Protein AF-A0A0X1KU89-F1 (afdb_monomer_lite)

Radius of gyration: 21.86 Å; chains: 1; bounding box: 54×56×67 Å

pLDDT: mean 90.84, std 10.49, range [37.06, 98.62]

Structure (mmCIF, N/CA/C/O backbone):
data_AF-A0A0X1KU89-F1
#
_entry.id   AF-A0A0X1KU89-F1
#
loop_
_atom_site.group_PDB
_atom_site.id
_atom_site.type_symbol
_atom_site.label_atom_id
_atom_site.label_alt_id
_atom_site.label_comp_id
_atom_site.label_asym_id
_atom_site.label_entity_id
_atom_site.label_seq_id
_atom_site.pdbx_PDB_ins_code
_atom_site.Cartn_x
_atom_site.Cartn_y
_atom_site.Cartn_z
_atom_site.occupancy
_atom_site.B_iso_or_equiv
_atom_site.auth_seq_id
_atom_site.auth_comp_id
_atom_site.auth_asym_id
_atom_site.auth_atom_id
_atom_site.pdbx_PDB_model_num
ATOM 1 N N . MET A 1 1 ? 10.104 -34.668 -31.788 1.00 37.06 1 MET A N 1
ATOM 2 C CA . MET A 1 1 ? 11.436 -34.093 -31.498 1.00 37.06 1 MET A CA 1
ATOM 3 C C . MET A 1 1 ? 11.513 -32.731 -32.164 1.00 37.06 1 MET A C 1
ATOM 5 O O . MET A 1 1 ? 11.535 -32.683 -33.384 1.00 37.06 1 MET A O 1
ATOM 9 N N . LYS A 1 2 ? 11.460 -31.633 -31.401 1.00 38.28 2 LYS A N 1
ATOM 10 C CA . LYS A 1 2 ? 11.751 -30.301 -31.948 1.00 38.28 2 LYS A CA 1
ATOM 11 C C . LYS A 1 2 ? 13.270 -30.139 -31.947 1.00 38.28 2 LYS A C 1
ATOM 13 O O . LYS A 1 2 ? 13.877 -30.073 -30.885 1.00 38.28 2 LYS A O 1
ATOM 18 N N . THR A 1 3 ? 13.873 -30.167 -33.127 1.00 38.41 3 THR A N 1
ATOM 19 C CA . THR A 1 3 ? 15.279 -29.821 -33.345 1.00 38.41 3 THR A CA 1
ATOM 20 C C . THR A 1 3 ? 15.450 -28.327 -33.099 1.00 38.41 3 THR A C 1
ATOM 22 O O . THR A 1 3 ? 14.973 -27.514 -33.887 1.00 38.41 3 THR A O 1
ATOM 25 N N . TYR A 1 4 ? 16.094 -27.966 -31.991 1.00 42.69 4 TYR A N 1
ATOM 26 C CA . TYR A 1 4 ? 16.618 -26.617 -31.807 1.00 42.69 4 TYR A CA 1
ATOM 27 C C . TYR A 1 4 ? 17.830 -26.450 -32.736 1.00 42.69 4 TYR A C 1
ATOM 29 O O . TYR A 1 4 ? 18.669 -27.356 -32.772 1.00 42.69 4 TYR A O 1
ATOM 37 N N . PRO A 1 5 ? 17.933 -25.356 -33.510 1.00 51.28 5 PRO A N 1
ATOM 38 C CA . PRO A 1 5 ? 19.127 -25.098 -34.304 1.00 51.28 5 PRO A CA 1
ATOM 39 C C . PRO A 1 5 ? 20.338 -25.000 -33.368 1.00 51.28 5 PRO A C 1
ATOM 41 O O . PRO A 1 5 ? 20.303 -24.281 -32.371 1.00 51.28 5 PRO A O 1
ATOM 44 N N . GLN A 1 6 ? 21.395 -25.758 -33.669 1.00 50.53 6 GLN A N 1
ATOM 45 C CA . GLN A 1 6 ? 22.677 -25.621 -32.985 1.00 50.53 6 GLN A CA 1
ATOM 46 C C . GLN A 1 6 ? 23.257 -24.251 -33.342 1.00 50.53 6 GLN A C 1
ATOM 48 O O . GLN A 1 6 ? 23.717 -24.040 -34.462 1.00 50.53 6 GLN A O 1
ATOM 53 N N . THR A 1 7 ? 23.207 -23.306 -32.409 1.00 55.22 7 THR A N 1
ATOM 54 C CA . THR A 1 7 ? 23.864 -22.010 -32.565 1.00 55.22 7 THR A CA 1
ATOM 55 C C . THR A 1 7 ? 25.372 -22.228 -32.514 1.00 55.22 7 THR A C 1
ATOM 57 O O . THR A 1 7 ? 25.923 -22.643 -31.494 1.00 55.22 7 THR A O 1
ATOM 60 N N . VAL A 1 8 ? 26.053 -21.985 -33.633 1.00 61.47 8 VAL A N 1
ATOM 61 C CA . VAL A 1 8 ? 27.515 -21.935 -33.671 1.00 61.47 8 VAL A CA 1
ATOM 62 C C . VAL A 1 8 ? 27.930 -20.656 -32.949 1.00 61.47 8 VAL A C 1
ATOM 64 O O . VAL A 1 8 ? 27.744 -19.561 -33.472 1.00 61.47 8 VAL A O 1
ATOM 67 N N . ASN A 1 9 ? 28.464 -20.779 -31.734 1.00 63.31 9 ASN A N 1
ATOM 68 C CA . ASN A 1 9 ? 29.052 -19.643 -31.028 1.00 63.31 9 ASN A CA 1
ATOM 69 C C . ASN A 1 9 ? 30.363 -19.258 -31.733 1.00 63.31 9 ASN A C 1
ATOM 71 O O . ASN A 1 9 ? 31.402 -19.878 -31.508 1.00 63.31 9 ASN A O 1
ATOM 75 N N . LEU A 1 10 ? 30.299 -18.264 -32.621 1.00 75.38 10 LEU A N 1
ATOM 76 C CA . LEU A 1 10 ? 31.450 -17.719 -33.335 1.00 75.38 10 LEU A CA 1
ATOM 77 C C . LEU A 1 10 ? 32.080 -16.590 -32.507 1.00 75.38 10 LEU A C 1
ATOM 79 O O . LEU A 1 10 ? 31.504 -15.513 -32.381 1.00 75.38 10 LEU A O 1
ATOM 83 N N . LEU A 1 11 ? 33.276 -16.820 -31.962 1.00 83.69 11 LEU A N 1
ATOM 84 C CA . LEU A 1 11 ? 34.091 -15.747 -31.392 1.00 83.69 11 LEU A CA 1
ATOM 85 C C . LEU A 1 11 ? 34.807 -15.014 -32.534 1.00 83.69 11 LEU A C 1
ATOM 87 O O . LEU A 1 11 ? 35.579 -15.626 -33.268 1.00 83.69 11 LEU A O 1
ATOM 91 N N . THR A 1 12 ? 34.557 -13.715 -32.687 1.00 84.81 12 THR A N 1
ATOM 92 C CA . THR A 1 12 ? 35.170 -12.882 -33.730 1.00 84.81 12 THR A CA 1
ATOM 93 C C . THR A 1 12 ? 35.436 -11.470 -33.219 1.00 84.81 12 THR A C 1
ATOM 95 O O . THR A 1 12 ? 34.727 -10.974 -32.345 1.00 84.81 12 THR A O 1
ATOM 98 N N . THR A 1 13 ? 36.458 -10.822 -33.772 1.00 89.50 13 THR A N 1
ATOM 99 C CA . THR A 1 13 ? 36.782 -9.404 -33.546 1.00 89.50 13 THR A CA 1
ATOM 100 C C . THR A 1 13 ? 36.669 -8.576 -34.828 1.00 89.50 13 THR A C 1
ATOM 102 O O . THR A 1 13 ? 37.027 -7.401 -34.824 1.00 89.50 13 THR A O 1
ATOM 105 N N . GLU A 1 14 ? 36.195 -9.175 -35.928 1.00 94.62 14 GLU A N 1
ATOM 106 C CA . GLU A 1 14 ? 36.012 -8.492 -37.213 1.00 94.62 14 GLU A CA 1
ATOM 107 C C . GLU A 1 14 ? 34.915 -7.418 -37.103 1.00 94.62 14 GLU A C 1
ATOM 109 O O . GLU A 1 14 ? 33.757 -7.772 -36.849 1.00 94.62 14 GLU A O 1
ATOM 114 N N . PRO A 1 15 ? 35.223 -6.120 -37.315 1.00 94.12 15 PRO A N 1
ATOM 115 C CA . PRO A 1 15 ? 34.293 -5.025 -37.026 1.00 94.12 15 PRO A CA 1
ATOM 116 C C . PRO A 1 15 ? 32.938 -5.149 -37.728 1.00 94.12 15 PRO A C 1
ATOM 118 O O . PRO A 1 15 ? 31.901 -4.933 -37.108 1.00 94.12 15 PRO A O 1
ATOM 121 N N . HIS A 1 16 ? 32.936 -5.562 -38.999 1.00 93.06 16 HIS A N 1
ATOM 122 C CA . HIS A 1 16 ? 31.708 -5.719 -39.780 1.00 93.06 16 HIS A CA 1
ATOM 123 C C . HIS A 1 16 ? 30.798 -6.832 -39.235 1.00 93.06 16 HIS A C 1
ATOM 125 O O . HIS A 1 16 ? 29.578 -6.694 -39.218 1.00 93.06 16 HIS A O 1
ATOM 131 N N . VAL A 1 17 ? 31.387 -7.929 -38.749 1.00 91.38 17 VAL A N 1
ATOM 132 C CA . VAL A 1 17 ? 30.624 -9.052 -38.185 1.00 91.38 17 VAL A CA 1
ATOM 133 C C . VAL A 1 17 ? 30.065 -8.682 -36.809 1.00 91.38 17 VAL A C 1
ATOM 135 O O . VAL A 1 17 ? 28.924 -9.017 -36.499 1.00 91.38 17 VAL A O 1
ATOM 138 N N . VAL A 1 18 ? 30.833 -7.943 -36.001 1.00 91.94 18 VAL A N 1
ATOM 139 C CA . VAL A 1 18 ? 30.353 -7.395 -34.721 1.00 91.94 18 VAL A CA 1
ATOM 140 C C . VAL A 1 18 ? 29.186 -6.431 -34.943 1.00 91.94 18 VAL A C 1
ATOM 142 O O . VAL A 1 18 ? 28.195 -6.497 -34.218 1.00 91.94 18 VAL A O 1
ATOM 145 N N . GLU A 1 19 ? 29.269 -5.568 -35.957 1.00 94.88 19 GLU A N 1
ATOM 146 C CA . GLU A 1 19 ? 28.184 -4.653 -36.318 1.00 94.88 19 GLU A CA 1
ATOM 147 C C . GLU A 1 19 ? 26.917 -5.407 -36.744 1.00 94.88 19 GLU A C 1
ATOM 149 O O . GLU A 1 19 ? 25.834 -5.093 -36.248 1.00 94.88 19 GLU A O 1
ATOM 154 N N . LEU A 1 20 ? 27.049 -6.437 -37.589 1.00 93.50 20 LEU A N 1
ATOM 155 C CA . LEU A 1 20 ? 25.928 -7.278 -38.017 1.00 93.50 20 LEU A CA 1
ATOM 156 C C . LEU A 1 20 ? 25.223 -7.934 -36.819 1.00 93.50 20 LEU A C 1
ATOM 158 O O . LEU A 1 20 ? 24.007 -7.812 -36.682 1.00 93.50 20 LEU A O 1
ATOM 162 N N . PHE A 1 21 ? 25.975 -8.560 -35.906 1.00 91.56 21 PHE A N 1
ATOM 163 C CA . PHE A 1 21 ? 25.392 -9.133 -34.688 1.00 91.56 21 PHE A CA 1
ATOM 164 C C . PHE A 1 21 ? 24.762 -8.070 -33.783 1.00 91.56 21 PHE A C 1
ATOM 166 O O . PHE A 1 21 ? 23.740 -8.327 -33.146 1.00 91.56 21 PHE A O 1
ATOM 173 N N . GLY A 1 22 ? 25.331 -6.862 -33.741 1.00 91.94 22 GLY A N 1
ATOM 174 C CA . GLY A 1 22 ? 24.731 -5.721 -33.057 1.00 91.94 22 GLY A CA 1
ATOM 175 C C . GLY A 1 22 ? 23.364 -5.349 -33.639 1.00 91.94 22 GLY A C 1
ATOM 176 O O . GLY A 1 22 ? 22.418 -5.130 -32.883 1.00 91.94 22 GLY A O 1
ATOM 177 N N . GLN A 1 23 ? 23.235 -5.326 -34.968 1.00 94.25 23 GLN A N 1
ATOM 178 C CA . GLN A 1 23 ? 21.970 -5.054 -35.657 1.00 94.25 23 GLN A CA 1
ATOM 179 C C . GLN A 1 23 ? 20.936 -6.160 -35.406 1.00 94.25 23 GLN A C 1
ATOM 181 O O . GLN A 1 23 ? 19.796 -5.851 -35.056 1.00 94.25 23 GLN A O 1
ATOM 186 N N . GLU A 1 24 ? 21.332 -7.434 -35.503 1.00 93.19 24 GLU A N 1
ATOM 187 C CA . GLU A 1 24 ? 20.459 -8.574 -35.189 1.00 93.19 24 GLU A CA 1
ATOM 188 C C . GLU A 1 24 ? 19.974 -8.528 -33.735 1.00 93.19 24 GLU A C 1
ATOM 190 O O . GLU A 1 24 ? 18.777 -8.662 -33.473 1.00 93.19 24 GLU A O 1
ATOM 195 N N . TYR A 1 25 ? 20.875 -8.265 -32.782 1.00 91.88 25 TYR A N 1
ATOM 196 C CA . TYR A 1 25 ? 20.529 -8.101 -31.370 1.00 91.88 25 TYR A CA 1
ATOM 197 C C . TYR A 1 25 ? 19.489 -6.995 -31.164 1.00 91.88 25 TYR A C 1
ATOM 199 O O . TYR A 1 25 ? 18.489 -7.213 -30.479 1.00 91.88 25 TYR A O 1
ATOM 207 N N . GLN A 1 26 ? 19.689 -5.821 -31.773 1.00 92.50 26 GLN A N 1
ATOM 208 C CA . GLN A 1 26 ? 18.732 -4.717 -31.671 1.00 92.50 26 GLN A CA 1
ATOM 209 C C . GLN A 1 26 ? 17.388 -5.070 -32.311 1.00 92.50 26 GLN A C 1
ATOM 211 O O . GLN A 1 26 ? 16.340 -4.737 -31.762 1.00 92.50 26 GLN A O 1
ATOM 216 N N . GLN A 1 27 ? 17.390 -5.791 -33.435 1.00 92.94 27 GLN A N 1
ATOM 217 C CA . GLN A 1 27 ? 16.162 -6.259 -34.067 1.00 92.94 27 GLN A CA 1
ATOM 218 C C . GLN A 1 27 ? 15.388 -7.212 -33.149 1.00 92.94 27 GLN A C 1
ATOM 220 O O . GLN A 1 27 ? 14.185 -7.024 -32.969 1.00 92.94 27 GLN A O 1
ATOM 225 N N . PHE A 1 28 ? 16.061 -8.176 -32.511 1.00 91.19 28 PHE A N 1
ATOM 226 C CA . PHE A 1 28 ? 15.429 -9.041 -31.511 1.00 91.19 28 PHE A CA 1
ATOM 227 C C . PHE A 1 28 ? 14.902 -8.237 -30.324 1.00 91.19 28 PHE A C 1
ATOM 229 O O . PHE A 1 28 ? 13.739 -8.393 -29.950 1.00 91.19 28 PHE A O 1
ATOM 236 N N . LEU A 1 29 ? 15.710 -7.329 -29.774 1.00 88.94 29 LEU A N 1
ATOM 237 C CA . LEU A 1 29 ? 15.320 -6.499 -28.639 1.00 88.94 29 LEU A CA 1
ATOM 238 C C . LEU A 1 29 ? 14.070 -5.657 -28.941 1.00 88.94 29 LEU A C 1
ATOM 240 O O . LEU A 1 29 ? 13.178 -5.578 -28.102 1.00 88.94 29 LEU A O 1
ATOM 244 N N . ASN A 1 30 ? 13.957 -5.110 -30.153 1.00 89.56 30 ASN A N 1
ATOM 245 C CA . ASN A 1 30 ? 12.805 -4.317 -30.592 1.00 89.56 30 ASN A CA 1
ATOM 246 C C . ASN A 1 30 ? 11.504 -5.129 -30.714 1.00 89.56 30 ASN A C 1
ATOM 248 O O . ASN A 1 30 ? 10.418 -4.551 -30.705 1.00 89.56 30 ASN A O 1
ATOM 252 N N . THR A 1 31 ? 11.589 -6.458 -30.830 1.00 90.12 31 THR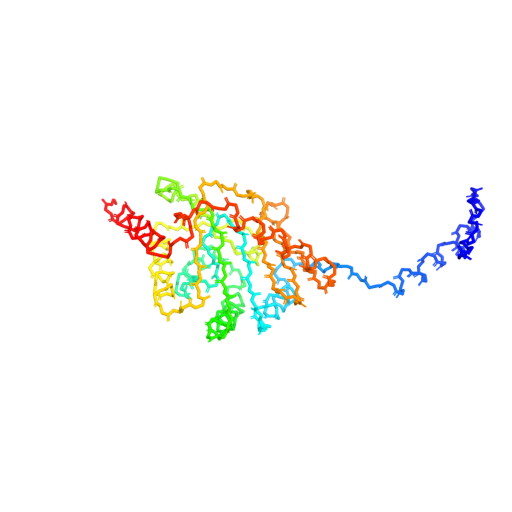 A N 1
ATOM 253 C CA . THR A 1 31 ? 10.406 -7.339 -30.813 1.00 90.12 31 THR A CA 1
ATOM 254 C C . THR A 1 31 ? 9.980 -7.740 -29.400 1.00 90.12 31 THR A C 1
ATOM 256 O O . THR A 1 31 ? 8.843 -8.176 -29.197 1.00 90.12 31 THR A O 1
ATOM 259 N N . CYS A 1 32 ? 10.864 -7.581 -28.414 1.00 87.12 32 CYS A N 1
ATOM 260 C CA . CYS A 1 32 ? 10.579 -7.903 -27.024 1.00 87.12 32 CYS A CA 1
ATOM 261 C C . CYS A 1 32 ? 9.692 -6.831 -26.383 1.00 87.12 32 CYS A C 1
ATOM 263 O O . CYS A 1 32 ? 9.830 -5.635 -26.631 1.00 87.12 32 CYS A O 1
ATOM 265 N N . ARG A 1 33 ? 8.800 -7.261 -25.486 1.00 82.25 33 ARG A N 1
ATOM 266 C CA . ARG A 1 33 ? 8.093 -6.350 -24.579 1.00 82.25 33 ARG A CA 1
ATOM 267 C C . ARG A 1 33 ? 8.839 -6.306 -23.248 1.00 82.25 33 ARG A C 1
ATOM 269 O O . ARG A 1 33 ? 9.221 -7.368 -22.753 1.00 82.25 33 ARG A O 1
ATOM 276 N N . PRO A 1 34 ? 9.054 -5.121 -22.656 1.00 84.69 34 PRO A N 1
ATOM 277 C CA . PRO A 1 34 ? 9.698 -5.029 -21.356 1.00 84.69 34 PRO A CA 1
ATOM 278 C C . PRO A 1 34 ? 8.852 -5.747 -20.300 1.00 84.69 34 PRO A C 1
ATOM 280 O O . PRO A 1 34 ? 7.649 -5.519 -20.196 1.00 84.69 34 PRO A O 1
ATOM 283 N N . LEU A 1 35 ? 9.498 -6.609 -19.511 1.00 89.50 35 LEU A N 1
ATOM 284 C CA . LEU A 1 35 ? 8.852 -7.352 -18.424 1.00 89.50 35 LEU A CA 1
ATOM 285 C C . LEU A 1 35 ? 8.372 -6.429 -17.294 1.00 89.50 35 LEU A C 1
ATOM 287 O O . LEU A 1 35 ? 7.374 -6.706 -16.632 1.00 89.50 35 LEU A O 1
ATOM 291 N N . MET A 1 36 ? 9.116 -5.347 -17.066 1.00 92.56 36 MET A N 1
ATOM 292 C CA . MET A 1 36 ? 8.899 -4.404 -15.977 1.00 92.56 36 MET A CA 1
ATOM 293 C C . MET A 1 36 ? 8.952 -2.973 -16.503 1.00 92.56 36 MET A C 1
ATOM 295 O O . MET A 1 36 ? 9.750 -2.658 -17.389 1.00 92.56 36 MET A O 1
ATOM 299 N N . ARG A 1 37 ? 8.153 -2.093 -15.905 1.00 94.25 37 ARG A N 1
ATOM 300 C CA . ARG A 1 37 ? 8.230 -0.641 -16.085 1.00 94.25 37 ARG A CA 1
ATOM 301 C C . ARG A 1 37 ? 8.781 -0.020 -14.807 1.00 94.25 37 ARG A C 1
ATOM 303 O O . ARG A 1 37 ? 8.305 -0.330 -13.716 1.00 94.25 37 ARG A O 1
ATOM 310 N N . ILE A 1 38 ? 9.801 0.823 -14.949 1.00 95.12 38 ILE A N 1
ATOM 311 C CA . ILE A 1 38 ? 10.510 1.459 -13.831 1.00 95.12 38 ILE A CA 1
ATOM 312 C C . ILE A 1 38 ? 10.475 2.972 -14.066 1.00 95.12 38 ILE A C 1
ATOM 314 O O . ILE A 1 38 ? 11.427 3.524 -14.625 1.00 95.12 38 ILE A O 1
ATOM 318 N N . PRO A 1 39 ? 9.364 3.643 -13.719 1.00 94.50 39 PRO A N 1
ATOM 319 C CA . PRO A 1 39 ? 9.221 5.070 -13.958 1.00 94.50 39 PRO A CA 1
ATOM 320 C C . PRO A 1 39 ? 10.175 5.871 -13.067 1.00 94.50 39 PRO A C 1
ATOM 322 O O . PRO A 1 39 ? 10.568 5.442 -11.976 1.00 94.50 39 PRO A O 1
ATOM 325 N N . GLN A 1 40 ? 10.514 7.081 -13.507 1.00 92.62 40 GLN A N 1
ATOM 326 C CA . GLN A 1 40 ? 11.210 8.035 -12.650 1.00 92.62 40 GLN A CA 1
ATOM 327 C C . GLN A 1 40 ? 10.306 8.440 -11.475 1.00 92.62 40 GLN A C 1
ATOM 329 O O . GLN A 1 40 ? 9.100 8.636 -11.640 1.00 92.62 40 GLN A O 1
ATOM 334 N N . VAL A 1 41 ? 10.896 8.593 -10.288 1.00 90.56 41 VAL A N 1
ATOM 335 C CA . VAL A 1 41 ? 10.170 9.040 -9.093 1.00 90.56 41 VAL A CA 1
ATOM 336 C C . VAL A 1 41 ? 9.566 10.428 -9.317 1.00 90.56 41 VAL A C 1
ATOM 338 O O . VAL A 1 41 ? 10.246 11.313 -9.833 1.00 90.56 41 VAL A O 1
ATOM 341 N N . GLY A 1 42 ? 8.291 10.591 -8.957 1.00 89.12 42 GLY A N 1
ATOM 342 C CA . GLY A 1 42 ? 7.540 11.837 -9.147 1.00 89.12 42 GLY A CA 1
ATOM 343 C C . GLY A 1 42 ? 7.132 12.116 -10.600 1.00 89.12 42 GLY A C 1
ATOM 344 O O . GLY A 1 42 ? 6.548 13.154 -10.886 1.00 89.12 42 GLY A O 1
ATOM 345 N N . SER A 1 43 ? 7.423 11.213 -11.543 1.00 92.81 43 SER A N 1
ATOM 346 C CA . SER A 1 43 ? 7.006 11.394 -12.936 1.00 92.81 43 SER A CA 1
ATOM 347 C C . SER A 1 43 ? 5.512 11.136 -13.131 1.00 92.81 43 SER A C 1
ATOM 349 O O . SER A 1 43 ? 4.897 10.332 -12.428 1.00 92.81 43 SER A O 1
ATOM 351 N N . GLN A 1 44 ? 4.942 11.736 -14.177 1.00 93.62 44 GLN A N 1
ATOM 352 C CA . GLN A 1 44 ? 3.565 11.459 -14.588 1.00 93.62 44 GLN A CA 1
ATOM 353 C C . GLN A 1 44 ? 3.333 9.973 -14.912 1.00 93.62 44 GLN A C 1
ATOM 355 O O . GLN A 1 44 ? 2.240 9.461 -14.676 1.00 93.62 44 GLN A O 1
ATOM 360 N N . GLU A 1 45 ? 4.348 9.263 -15.420 1.00 95.00 45 GLU A N 1
ATOM 361 C CA . GLU A 1 45 ? 4.264 7.818 -15.663 1.00 95.00 45 GLU A CA 1
ATOM 362 C C . GLU A 1 45 ? 4.092 7.044 -14.352 1.00 95.00 45 GLU A C 1
ATOM 364 O O . GLU A 1 45 ? 3.241 6.161 -14.281 1.00 95.00 45 GLU A O 1
ATOM 369 N N . MET A 1 46 ? 4.842 7.400 -13.301 1.00 94.62 46 MET A N 1
ATOM 370 C CA . MET A 1 46 ? 4.685 6.792 -11.979 1.00 94.62 46 MET A CA 1
ATOM 371 C C . MET A 1 46 ? 3.271 7.001 -11.450 1.00 94.62 46 MET A C 1
ATOM 373 O O . MET A 1 46 ? 2.615 6.032 -11.081 1.00 94.62 46 MET A O 1
ATOM 377 N N . PHE A 1 47 ? 2.785 8.241 -11.464 1.00 94.94 47 PHE A N 1
ATOM 378 C CA . PHE A 1 47 ? 1.428 8.540 -11.019 1.00 94.94 47 PHE A CA 1
ATOM 379 C C . PHE A 1 47 ? 0.369 7.767 -11.813 1.00 94.94 47 PHE A C 1
ATOM 381 O O . PHE A 1 47 ? -0.542 7.204 -11.214 1.00 94.94 47 PHE A O 1
ATOM 388 N N . SER A 1 48 ? 0.517 7.686 -13.138 1.00 95.25 48 SER A N 1
ATOM 389 C CA . SER A 1 48 ? -0.423 6.954 -13.998 1.00 95.25 48 SER A CA 1
ATOM 390 C C . SER A 1 48 ? -0.416 5.457 -13.684 1.00 95.25 48 SER A C 1
ATOM 392 O O . SER A 1 48 ? -1.475 4.876 -13.513 1.00 95.25 48 SER A O 1
ATOM 394 N N . LEU A 1 49 ? 0.758 4.842 -13.499 1.00 95.50 49 LEU A N 1
ATOM 395 C CA . LEU A 1 49 ? 0.861 3.425 -13.125 1.00 95.50 49 LEU A CA 1
ATOM 396 C C . LEU A 1 49 ? 0.195 3.123 -11.775 1.00 95.50 49 LEU A C 1
ATOM 398 O O . LEU A 1 49 ? -0.416 2.069 -11.617 1.00 95.50 49 LEU A O 1
ATOM 402 N N . LEU A 1 50 ? 0.314 4.035 -10.807 1.00 95.12 50 LEU A N 1
ATOM 403 C CA . LEU A 1 50 ? -0.321 3.900 -9.496 1.00 95.12 50 LEU A CA 1
ATOM 404 C C . LEU A 1 50 ? -1.839 4.064 -9.573 1.00 95.12 50 LEU A C 1
ATOM 406 O O . LEU A 1 50 ? -2.561 3.289 -8.955 1.00 95.12 50 LEU A O 1
ATOM 410 N N . GLU A 1 51 ? -2.323 5.056 -10.322 1.00 95.88 51 GLU A N 1
ATOM 411 C CA . GLU A 1 51 ? -3.755 5.244 -10.567 1.00 95.88 51 GLU A CA 1
ATOM 412 C C . GLU A 1 51 ? -4.361 4.055 -11.303 1.00 95.88 51 GLU A C 1
ATOM 414 O O . GLU A 1 51 ? -5.350 3.501 -10.828 1.00 95.88 51 GLU A O 1
ATOM 419 N N . ASP A 1 52 ? -3.743 3.636 -12.409 1.00 95.38 52 ASP A N 1
ATOM 420 C CA . ASP A 1 52 ? -4.189 2.508 -13.222 1.00 95.38 52 ASP A CA 1
ATOM 421 C C . ASP A 1 52 ? -4.254 1.244 -12.371 1.00 95.38 52 ASP A C 1
ATOM 423 O O . ASP A 1 52 ? -5.271 0.555 -12.371 1.00 95.38 52 ASP A O 1
ATOM 427 N N . PHE A 1 53 ? -3.202 0.961 -11.594 1.00 95.88 53 PHE A N 1
ATOM 428 C CA . PHE A 1 53 ? -3.197 -0.186 -10.697 1.00 95.88 53 PHE A CA 1
ATOM 429 C C . PHE A 1 53 ? -4.360 -0.124 -9.710 1.00 95.88 53 PHE A C 1
ATOM 431 O O . PHE A 1 53 ? -5.066 -1.122 -9.581 1.00 95.88 53 PHE A O 1
ATOM 438 N N . GLU A 1 54 ? -4.612 1.014 -9.049 1.00 95.50 54 GLU A N 1
ATOM 439 C CA . GLU A 1 54 ? -5.721 1.109 -8.093 1.00 95.50 54 GLU A CA 1
ATOM 440 C C . GLU A 1 54 ? -7.103 1.080 -8.730 1.00 95.50 54 GLU A C 1
ATOM 442 O O . GLU A 1 54 ? -8.021 0.551 -8.104 1.00 95.50 54 GLU A O 1
ATOM 447 N N . ASP A 1 55 ? -7.261 1.580 -9.952 1.00 95.94 55 ASP A N 1
ATOM 448 C CA . ASP A 1 55 ? -8.546 1.614 -10.644 1.00 95.94 55 ASP A CA 1
ATOM 449 C C . ASP A 1 55 ? -9.029 0.229 -11.088 1.00 95.94 55 ASP A C 1
ATOM 451 O O . ASP A 1 55 ? -10.228 -0.044 -11.038 1.00 95.94 55 ASP A O 1
ATOM 455 N N . GLN A 1 56 ? -8.108 -0.680 -11.425 1.00 95.69 56 GLN A N 1
ATOM 456 C CA . GLN A 1 56 ? -8.457 -2.046 -11.824 1.00 95.69 56 GLN A CA 1
ATOM 457 C C . GLN A 1 56 ? -9.183 -2.805 -10.703 1.00 95.69 56 GLN A C 1
ATOM 459 O O . GLN A 1 56 ? -8.714 -2.884 -9.561 1.00 95.69 56 GLN A O 1
ATOM 464 N N . SER A 1 57 ? -10.319 -3.409 -11.046 1.00 93.38 57 SER A N 1
ATOM 465 C CA . SER A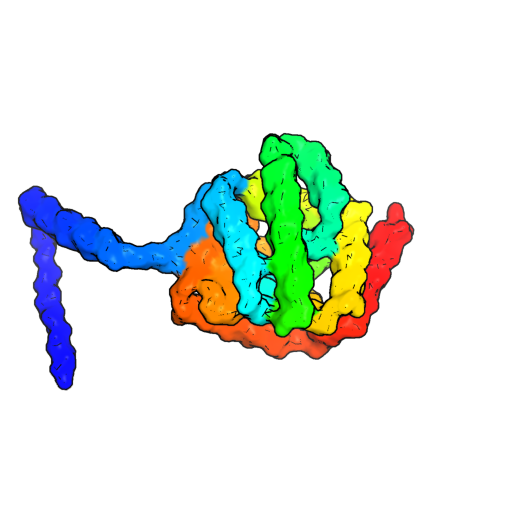 1 57 ? -11.151 -4.174 -10.119 1.00 93.38 57 SER A CA 1
ATOM 466 C C . SER A 1 57 ? -10.723 -5.635 -10.050 1.00 93.38 57 SER A C 1
ATOM 468 O O . SER A 1 57 ? -10.984 -6.408 -10.966 1.00 93.38 57 SER A O 1
ATOM 470 N N . ALA A 1 58 ? -10.064 -6.000 -8.953 1.00 95.75 58 ALA A N 1
ATOM 471 C CA . ALA A 1 58 ? -9.646 -7.363 -8.643 1.00 95.75 58 ALA A CA 1
ATOM 472 C C . ALA A 1 58 ? -9.372 -7.507 -7.140 1.00 95.75 58 ALA A C 1
ATOM 474 O O . ALA A 1 58 ? -9.193 -6.509 -6.431 1.00 95.75 58 ALA A O 1
ATOM 475 N N . THR A 1 59 ? -9.301 -8.753 -6.664 1.00 97.38 59 THR A N 1
ATOM 476 C CA . THR A 1 59 ? -8.772 -9.056 -5.329 1.00 97.38 59 THR A CA 1
ATOM 477 C C . THR A 1 59 ? -7.319 -8.599 -5.234 1.00 97.38 59 THR A C 1
ATOM 479 O O . THR A 1 59 ? -6.530 -8.824 -6.154 1.00 97.38 59 THR A O 1
ATOM 482 N N . CYS A 1 60 ? -6.968 -7.952 -4.124 1.00 97.88 60 CYS A N 1
ATOM 483 C CA . CYS A 1 60 ? -5.644 -7.385 -3.905 1.00 97.88 60 CYS A CA 1
ATOM 484 C C . CYS A 1 60 ? -5.035 -7.887 -2.598 1.00 97.88 60 CYS A C 1
ATOM 486 O O . CYS A 1 60 ? -5.691 -7.876 -1.552 1.00 97.88 60 CYS A O 1
ATOM 488 N N . LEU A 1 61 ? -3.761 -8.255 -2.659 1.00 97.62 61 LEU A N 1
ATOM 489 C CA . LEU A 1 61 ? -2.921 -8.553 -1.509 1.00 97.62 61 LEU A CA 1
ATOM 490 C C . LEU A 1 61 ? -1.780 -7.540 -1.474 1.00 97.62 61 LEU A C 1
ATOM 492 O O . LEU A 1 61 ? -1.059 -7.372 -2.459 1.00 97.62 61 LEU A O 1
ATOM 496 N N . VAL A 1 62 ? -1.594 -6.883 -0.335 1.00 95.88 62 VAL A N 1
ATOM 497 C CA . VAL A 1 62 ? -0.480 -5.958 -0.116 1.00 95.88 62 VAL A CA 1
ATOM 498 C C . VAL A 1 62 ? 0.328 -6.411 1.082 1.00 95.88 62 VAL A C 1
ATOM 500 O O . VAL A 1 62 ? -0.217 -6.824 2.100 1.00 95.88 62 VAL A O 1
ATOM 503 N N . ILE A 1 63 ? 1.639 -6.312 0.944 1.00 94.25 63 ILE A N 1
ATOM 504 C CA . ILE A 1 63 ? 2.643 -6.640 1.937 1.00 94.25 63 ILE A CA 1
ATOM 505 C C . ILE A 1 63 ? 3.491 -5.389 2.163 1.00 94.25 63 ILE A C 1
ATOM 507 O O . ILE A 1 63 ? 4.172 -4.927 1.240 1.00 94.25 63 ILE A O 1
ATOM 511 N N . SER A 1 64 ? 3.474 -4.850 3.379 1.00 90.62 64 SER A N 1
ATOM 512 C CA . SER A 1 64 ? 4.237 -3.653 3.745 1.00 90.62 64 SER A CA 1
ATOM 513 C C . SER A 1 64 ? 4.663 -3.651 5.221 1.00 90.62 64 SER A C 1
ATOM 515 O O . SER A 1 64 ? 4.240 -4.488 6.013 1.00 90.62 64 SER A O 1
ATOM 517 N N . ASP A 1 65 ? 5.514 -2.692 5.602 1.00 85.44 65 ASP A N 1
ATOM 518 C CA . ASP A 1 65 ? 6.017 -2.538 6.982 1.00 85.44 65 ASP A CA 1
ATOM 519 C C . ASP A 1 65 ? 5.534 -1.198 7.574 1.00 85.44 65 ASP A C 1
ATOM 521 O O . ASP A 1 65 ? 6.241 -0.512 8.312 1.00 85.44 65 ASP A O 1
ATOM 525 N N . GLY A 1 66 ? 4.325 -0.784 7.194 1.00 87.00 66 GLY A N 1
ATOM 526 C CA . GLY A 1 66 ? 3.753 0.496 7.580 1.00 87.00 66 GLY A CA 1
ATOM 527 C C . GLY A 1 66 ? 2.269 0.583 7.258 1.00 87.00 66 GLY A C 1
ATOM 528 O O . GLY A 1 66 ? 1.701 -0.285 6.590 1.00 87.00 66 GLY A O 1
ATOM 529 N N . LEU A 1 67 ? 1.636 1.651 7.749 1.00 92.88 67 LEU A N 1
ATOM 530 C CA . LEU A 1 67 ? 0.221 1.892 7.493 1.00 92.88 67 LEU A CA 1
ATOM 531 C C . LEU A 1 67 ? -0.021 2.125 5.991 1.00 92.88 67 LEU A C 1
ATOM 533 O O . LEU A 1 67 ? 0.676 2.954 5.395 1.00 92.88 67 LEU A O 1
ATOM 537 N N . PRO A 1 68 ? -1.004 1.443 5.377 1.00 93.56 68 PRO A N 1
ATOM 538 C CA . PRO A 1 68 ? -1.271 1.560 3.949 1.00 93.56 68 PRO A CA 1
ATOM 539 C C . PRO A 1 68 ? -1.626 2.995 3.547 1.00 93.56 68 PRO A C 1
ATOM 541 O O . PRO A 1 68 ? -2.557 3.593 4.077 1.00 93.56 68 PRO A O 1
ATOM 544 N N . LEU A 1 69 ? -0.920 3.559 2.566 1.00 93.81 69 LEU A N 1
ATOM 545 C CA . LEU A 1 69 ? -1.104 4.962 2.172 1.00 93.81 69 LEU A CA 1
ATOM 546 C C . LEU A 1 69 ? -2.543 5.285 1.721 1.00 93.81 69 LEU A C 1
ATOM 548 O O . LEU A 1 69 ? -3.054 6.373 1.988 1.00 93.81 69 LEU A O 1
ATOM 552 N N . VAL A 1 70 ? -3.220 4.335 1.069 1.00 95.25 70 VAL A N 1
ATOM 553 C CA . VAL A 1 70 ? -4.611 4.494 0.607 1.00 95.25 70 VAL A CA 1
ATOM 554 C C . VAL A 1 70 ? -5.631 4.559 1.751 1.00 95.25 70 VAL A C 1
ATOM 556 O O . VAL A 1 70 ? -6.772 4.949 1.522 1.00 95.25 70 VAL A O 1
ATOM 559 N N . THR A 1 71 ? -5.235 4.222 2.985 1.00 97.12 71 THR A N 1
ATOM 560 C CA . THR A 1 71 ? -6.075 4.379 4.182 1.00 97.12 71 THR A CA 1
ATOM 561 C C . THR A 1 71 ? -5.781 5.643 4.976 1.00 97.12 71 THR A C 1
ATOM 563 O O . THR A 1 71 ? -6.424 5.876 5.996 1.00 97.12 71 THR A O 1
ATOM 566 N N . MET A 1 72 ? -4.838 6.477 4.544 1.00 97.50 72 MET A N 1
ATOM 567 C CA . MET A 1 72 ? -4.531 7.737 5.219 1.00 97.50 72 MET A CA 1
ATOM 568 C C . MET A 1 72 ? -5.675 8.742 5.024 1.00 97.50 72 MET A C 1
ATOM 570 O O . MET A 1 72 ? -6.226 8.801 3.939 1.00 97.50 72 MET A O 1
ATOM 574 N N . PRO A 1 73 ? -6.064 9.563 6.008 1.00 97.69 73 PRO A N 1
ATOM 575 C CA . PRO A 1 73 ? -6.945 10.702 5.751 1.00 97.69 73 PRO A CA 1
ATOM 576 C C . PRO A 1 73 ? -6.277 11.759 4.866 1.00 97.69 73 PRO A C 1
ATOM 578 O O . PRO A 1 73 ? -5.095 12.058 5.035 1.00 97.69 73 PRO A O 1
ATOM 581 N N . GLY A 1 74 ? -7.047 12.412 3.993 1.00 96.75 74 GLY A N 1
ATOM 582 C CA . GLY A 1 74 ? -6.515 13.482 3.138 1.00 96.75 74 GLY A CA 1
ATOM 583 C C . GLY A 1 74 ? -5.936 14.662 3.928 1.00 96.75 74 GLY A C 1
ATOM 584 O O . GLY A 1 74 ? -4.940 15.244 3.514 1.00 96.75 74 GLY A O 1
ATOM 585 N N . GLU A 1 75 ? -6.512 14.970 5.093 1.00 96.94 75 GLU A N 1
ATOM 586 C CA . GLU A 1 75 ? -6.007 16.000 6.013 1.00 96.94 75 GLU A CA 1
ATOM 587 C C . GLU A 1 75 ? -4.642 15.627 6.610 1.00 96.94 75 GLU A C 1
ATOM 589 O O . GLU A 1 75 ? -3.757 16.474 6.716 1.00 96.94 75 GLU A O 1
ATOM 594 N N . VAL A 1 76 ? -4.440 14.348 6.952 1.00 97.81 76 VAL A N 1
ATOM 595 C CA . VAL A 1 76 ? -3.151 13.836 7.444 1.00 97.81 76 VAL A CA 1
ATOM 596 C C . VAL A 1 76 ? -2.096 13.933 6.346 1.00 97.81 76 VAL A C 1
ATOM 598 O O . VAL A 1 76 ? -1.010 14.452 6.596 1.00 97.81 76 VAL A O 1
ATOM 601 N N . LEU A 1 77 ? -2.425 13.516 5.117 1.00 97.06 77 LEU A N 1
ATOM 602 C CA . LEU A 1 77 ? -1.507 13.659 3.988 1.00 97.06 77 LEU A CA 1
ATOM 603 C C . LEU A 1 77 ? -1.168 15.133 3.731 1.00 97.06 77 LEU A C 1
ATOM 605 O O . LEU A 1 77 ? 0.003 15.464 3.577 1.00 97.06 77 LEU A O 1
ATOM 609 N N . GLY A 1 78 ? -2.165 16.022 3.746 1.00 96.38 78 GLY A N 1
ATOM 610 C CA . GLY A 1 78 ? -1.968 17.463 3.580 1.00 96.38 78 GLY A CA 1
ATOM 611 C C . GLY A 1 78 ? -0.953 18.036 4.573 1.00 96.38 78 GLY A C 1
ATOM 612 O O . GLY A 1 78 ? 0.021 18.659 4.149 1.00 96.38 78 GLY A O 1
ATOM 613 N N . ARG A 1 79 ? -1.113 17.738 5.872 1.00 96.44 79 ARG A N 1
ATOM 614 C CA . ARG A 1 79 ? -0.167 18.160 6.923 1.00 96.44 79 ARG A CA 1
ATOM 615 C C . ARG A 1 79 ? 1.246 17.618 6.703 1.00 96.44 79 ARG A C 1
ATOM 617 O O . ARG A 1 79 ? 2.213 18.369 6.829 1.00 96.44 79 ARG A O 1
ATOM 624 N N . ILE A 1 80 ? 1.378 16.342 6.326 1.00 95.56 80 ILE A N 1
ATOM 625 C CA . ILE A 1 80 ? 2.683 15.724 6.038 1.00 95.56 80 ILE A CA 1
ATOM 626 C C . ILE A 1 80 ? 3.370 16.442 4.869 1.00 95.56 80 ILE A C 1
ATOM 628 O O . ILE A 1 80 ? 4.562 16.748 4.955 1.00 95.56 80 ILE A O 1
ATOM 632 N N . LEU A 1 81 ? 2.647 16.717 3.782 1.00 94.81 81 LEU A N 1
ATOM 633 C CA . LEU A 1 81 ? 3.206 17.374 2.598 1.00 94.81 81 LEU A CA 1
ATOM 634 C C . LEU A 1 81 ? 3.618 18.824 2.889 1.00 94.81 81 LEU A C 1
ATOM 636 O O . LEU A 1 81 ? 4.707 19.236 2.485 1.00 94.81 81 LEU A O 1
ATOM 640 N N . GLU A 1 82 ? 2.782 19.570 3.618 1.00 94.25 82 GLU A N 1
ATOM 641 C CA . GLU A 1 82 ? 3.047 20.954 4.024 1.00 94.25 82 GLU A CA 1
ATOM 642 C C . GLU A 1 82 ? 4.282 21.040 4.929 1.00 94.25 82 GLU A C 1
ATOM 644 O O . GLU A 1 82 ? 5.229 21.767 4.618 1.00 94.25 82 GLU A O 1
ATOM 649 N N . ARG A 1 83 ? 4.337 20.223 5.992 1.00 94.00 83 ARG A N 1
ATOM 650 C CA . ARG A 1 83 ? 5.472 20.179 6.930 1.00 94.00 83 ARG A CA 1
ATOM 651 C C . ARG A 1 83 ? 6.803 19.928 6.224 1.00 94.00 83 ARG A C 1
ATOM 653 O O . ARG A 1 83 ? 7.822 20.484 6.623 1.00 94.00 83 ARG A O 1
ATOM 660 N N . ASN A 1 84 ? 6.805 19.076 5.200 1.00 91.69 84 ASN A N 1
ATOM 661 C CA . ASN A 1 84 ? 8.018 18.697 4.475 1.00 91.69 84 ASN A CA 1
ATOM 662 C C . ASN A 1 84 ? 8.308 19.588 3.254 1.00 91.69 84 ASN A C 1
ATOM 664 O O . ASN A 1 84 ? 9.288 19.342 2.554 1.00 91.69 84 ASN A O 1
ATOM 668 N N . SER A 1 85 ? 7.497 20.625 2.998 1.00 90.69 85 SER A N 1
ATOM 669 C CA . SER A 1 85 ? 7.697 21.590 1.902 1.00 90.69 85 SER A CA 1
ATOM 670 C C . SER A 1 85 ? 7.896 20.928 0.528 1.00 90.69 85 SER A C 1
ATOM 672 O O . SER A 1 85 ? 8.741 21.347 -0.269 1.00 90.69 85 SER A O 1
ATOM 674 N N . LEU A 1 86 ? 7.134 19.865 0.249 1.00 88.44 86 LEU A N 1
ATOM 675 C CA . LEU A 1 86 ? 7.224 19.147 -1.022 1.00 88.44 86 LEU A CA 1
ATOM 676 C C . LEU A 1 86 ? 6.649 19.996 -2.161 1.00 88.44 86 LEU A C 1
ATOM 678 O O . LEU A 1 86 ? 5.506 20.441 -2.101 1.00 88.44 86 LEU A O 1
ATOM 682 N N . LYS A 1 87 ? 7.449 20.196 -3.215 1.00 83.06 87 LYS A N 1
ATOM 683 C CA . LYS A 1 87 ? 7.105 21.070 -4.351 1.00 83.06 87 LYS A CA 1
ATOM 684 C C . LYS A 1 87 ? 5.875 20.601 -5.130 1.00 83.06 87 LYS A C 1
ATOM 686 O O . LYS A 1 87 ? 5.127 21.435 -5.626 1.00 83.06 87 LYS A O 1
ATOM 691 N N . ASP A 1 88 ? 5.651 19.292 -5.178 1.00 87.75 88 ASP A N 1
ATOM 692 C CA . ASP A 1 88 ? 4.583 18.662 -5.961 1.00 87.75 88 ASP A CA 1
ATOM 693 C C . ASP A 1 88 ? 3.383 18.247 -5.086 1.00 87.75 88 ASP A C 1
ATOM 695 O O . ASP A 1 88 ? 2.646 17.318 -5.417 1.00 87.75 88 ASP A O 1
ATOM 699 N N . SER A 1 89 ? 3.181 18.913 -3.941 1.00 91.00 89 SER A N 1
ATOM 700 C CA . SER A 1 89 ? 2.159 18.562 -2.942 1.00 91.00 89 SER A CA 1
ATOM 701 C C . SER A 1 89 ? 0.741 18.470 -3.521 1.00 91.00 89 SER A C 1
ATOM 703 O O . SER A 1 89 ? 0.052 17.476 -3.297 1.00 91.00 89 SER A O 1
ATOM 705 N N . GLU A 1 90 ? 0.317 19.456 -4.314 1.00 92.19 90 GLU A N 1
ATOM 706 C CA . GLU A 1 90 ? -1.007 19.469 -4.955 1.00 92.19 90 GLU A CA 1
ATOM 707 C C . GLU A 1 90 ? -1.182 18.328 -5.963 1.00 92.19 90 GLU A C 1
ATOM 709 O O . GLU A 1 90 ? -2.237 17.691 -6.018 1.00 92.19 90 GLU A O 1
ATOM 714 N N . GLN A 1 91 ? -0.135 18.025 -6.736 1.00 93.69 91 GLN A N 1
ATOM 715 C CA . GLN A 1 91 ? -0.147 16.900 -7.666 1.00 93.69 91 GLN A CA 1
ATOM 716 C C . GLN A 1 91 ? -0.289 15.582 -6.894 1.00 93.69 91 GLN A C 1
ATOM 718 O O . GLN A 1 91 ? -1.189 14.794 -7.192 1.00 93.69 91 GLN A O 1
ATOM 723 N N . ILE A 1 92 ? 0.528 15.375 -5.857 1.00 94.56 92 ILE A N 1
ATOM 724 C CA . ILE A 1 92 ? 0.467 14.188 -4.996 1.00 94.56 92 ILE A CA 1
ATOM 725 C C . ILE A 1 92 ? -0.925 14.040 -4.366 1.00 94.56 92 ILE A C 1
ATOM 727 O O . ILE A 1 92 ? -1.504 12.957 -4.434 1.00 94.56 92 ILE A O 1
ATOM 731 N N . LEU A 1 93 ? -1.502 15.112 -3.809 1.00 95.25 93 LEU A N 1
ATOM 732 C CA . LEU A 1 93 ? -2.850 15.090 -3.225 1.00 95.25 93 LEU A CA 1
ATOM 733 C C . LEU A 1 93 ? -3.922 14.733 -4.256 1.00 95.25 93 LEU A C 1
ATOM 735 O O . LEU A 1 93 ? -4.829 13.957 -3.957 1.00 95.25 93 LEU A O 1
ATOM 739 N N . SER A 1 94 ? -3.831 15.287 -5.465 1.00 95.69 94 SER A N 1
ATOM 740 C CA . SER A 1 94 ? -4.769 15.007 -6.554 1.00 95.69 94 SER A CA 1
ATOM 741 C C . SER A 1 94 ? -4.745 13.530 -6.964 1.00 95.69 94 SER A C 1
ATOM 743 O O . SER A 1 94 ? -5.795 12.882 -7.011 1.00 95.69 94 SER A O 1
ATOM 745 N N . HIS A 1 95 ? -3.550 12.972 -7.178 1.00 96.00 95 HIS A N 1
ATOM 746 C CA . HIS A 1 95 ? -3.372 11.555 -7.499 1.00 96.00 95 HIS A CA 1
ATOM 747 C C . HIS A 1 95 ? -3.814 10.653 -6.340 1.00 96.00 95 HIS A C 1
ATOM 749 O O . HIS A 1 95 ? -4.541 9.678 -6.542 1.00 96.00 95 HIS A O 1
ATOM 755 N N . TRP A 1 96 ? -3.464 11.013 -5.104 1.00 96.25 96 TRP A N 1
ATOM 756 C CA . TRP A 1 96 ? -3.886 10.289 -3.910 1.00 96.25 96 TRP A CA 1
ATOM 757 C C . TRP A 1 96 ? -5.419 10.226 -3.782 1.00 96.25 96 TRP A C 1
ATOM 759 O O . TRP A 1 96 ? -5.955 9.144 -3.551 1.00 96.25 96 TRP A O 1
ATOM 769 N N . ARG A 1 97 ? -6.143 11.333 -4.018 1.00 97.00 97 ARG A N 1
ATOM 770 C CA . ARG A 1 97 ? -7.623 11.369 -3.974 1.00 97.00 97 ARG A CA 1
ATOM 771 C C . ARG A 1 97 ? -8.264 10.397 -4.964 1.00 97.00 97 ARG A C 1
ATOM 773 O O . ARG A 1 97 ? -9.261 9.753 -4.644 1.00 97.00 97 ARG A O 1
ATOM 780 N N . LYS A 1 98 ? -7.715 10.289 -6.175 1.00 97.50 98 LYS A N 1
ATOM 781 C CA . LYS A 1 98 ? -8.217 9.336 -7.174 1.00 97.50 98 LYS A CA 1
ATOM 782 C C . LYS A 1 98 ? -7.950 7.896 -6.747 1.00 97.50 98 LYS A C 1
ATOM 784 O O . LYS A 1 98 ? -8.859 7.072 -6.801 1.00 97.50 98 LYS A O 1
ATOM 789 N N . ARG A 1 99 ? -6.737 7.612 -6.260 1.00 96.81 99 ARG A N 1
ATOM 790 C CA . ARG A 1 99 ? -6.356 6.284 -5.760 1.00 96.81 99 ARG A CA 1
ATOM 791 C C . ARG A 1 99 ? -7.258 5.830 -4.616 1.00 96.81 99 ARG A C 1
ATOM 793 O O . ARG A 1 99 ? -7.741 4.703 -4.645 1.00 96.81 99 ARG A O 1
ATOM 800 N N . THR A 1 100 ? -7.545 6.700 -3.649 1.00 97.12 100 THR A N 1
ATOM 801 C CA . THR A 1 100 ? -8.426 6.358 -2.521 1.00 97.12 100 THR A CA 1
ATOM 802 C C . THR A 1 100 ? -9.884 6.203 -2.929 1.00 97.12 100 THR A C 1
ATOM 804 O O . THR A 1 100 ? -10.547 5.279 -2.462 1.00 97.12 100 THR A O 1
ATOM 807 N N . ALA A 1 101 ? -10.371 7.005 -3.879 1.00 97.56 101 ALA A N 1
ATOM 808 C CA . ALA A 1 101 ? -11.698 6.811 -4.456 1.00 97.56 101 ALA A CA 1
ATOM 809 C C . ALA A 1 101 ? -11.831 5.458 -5.182 1.00 97.56 101 ALA A C 1
ATOM 811 O O . ALA A 1 101 ? -12.849 4.776 -5.034 1.00 97.56 101 ALA A O 1
ATOM 812 N N . SER A 1 102 ? -10.818 5.049 -5.952 1.00 97.56 102 SER A N 1
ATOM 813 C CA . SER A 1 102 ? -10.803 3.744 -6.625 1.00 97.56 102 SER A CA 1
ATOM 814 C C . SER A 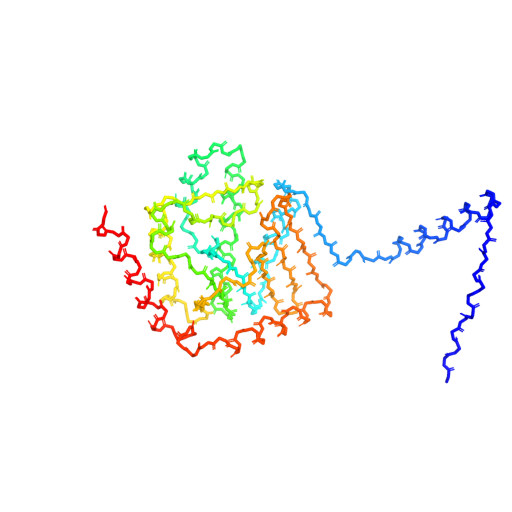1 102 ? -10.634 2.585 -5.639 1.00 97.56 102 SER A C 1
ATOM 816 O O . SER A 1 102 ? -11.337 1.582 -5.754 1.00 97.56 102 SER A O 1
ATOM 818 N N . PHE A 1 103 ? -9.805 2.747 -4.606 1.00 97.56 103 PHE A N 1
ATOM 819 C CA . PHE A 1 103 ? -9.695 1.802 -3.494 1.00 97.56 103 PHE A CA 1
ATOM 820 C C . PHE A 1 103 ? -11.051 1.575 -2.810 1.00 97.56 103 PHE A C 1
ATOM 822 O O . PHE A 1 103 ? -11.537 0.446 -2.786 1.00 97.56 103 PHE A O 1
ATOM 829 N N . GLU A 1 104 ? -11.727 2.632 -2.346 1.00 97.00 104 GLU A N 1
ATOM 830 C CA . GLU A 1 104 ? -13.041 2.509 -1.700 1.00 97.00 104 GLU A CA 1
ATOM 831 C C . GLU A 1 104 ? -14.113 1.921 -2.626 1.00 97.00 104 GLU A C 1
ATOM 833 O O . GLU A 1 104 ? -15.004 1.200 -2.170 1.00 97.00 104 GLU A O 1
ATOM 838 N N . ARG A 1 105 ? -14.042 2.199 -3.934 1.00 97.19 105 ARG A N 1
ATOM 839 C CA . ARG A 1 105 ? -14.918 1.567 -4.929 1.00 97.19 105 ARG A CA 1
ATOM 840 C C . ARG A 1 105 ? -14.676 0.060 -4.988 1.00 97.19 105 ARG A C 1
ATOM 842 O O . ARG A 1 105 ? -15.642 -0.698 -4.949 1.00 97.19 105 ARG A O 1
ATOM 849 N N . ASN A 1 106 ? -13.414 -0.364 -5.028 1.00 96.75 106 ASN A N 1
ATOM 850 C CA . ASN A 1 106 ? -13.036 -1.774 -5.080 1.00 96.75 106 ASN A CA 1
ATOM 851 C C . ASN A 1 106 ? -13.432 -2.535 -3.811 1.00 96.75 106 ASN A C 1
ATOM 853 O O . ASN A 1 106 ? -13.932 -3.652 -3.928 1.00 96.75 106 ASN A O 1
ATOM 857 N N . LEU A 1 107 ? -13.346 -1.915 -2.626 1.00 97.38 107 LEU A N 1
ATOM 858 C CA . LEU A 1 107 ? -13.785 -2.530 -1.362 1.00 97.38 107 LEU A CA 1
ATOM 859 C C . LEU A 1 107 ? -15.271 -2.928 -1.344 1.00 97.38 107 LEU A C 1
ATOM 861 O O . LEU A 1 107 ? -15.689 -3.739 -0.518 1.00 97.38 107 LEU A O 1
ATOM 865 N N . LYS A 1 108 ? -16.102 -2.388 -2.241 1.00 96.00 108 LYS A N 1
ATOM 866 C CA . LYS A 1 108 ? -17.518 -2.779 -2.338 1.00 96.00 108 LYS A CA 1
ATOM 867 C C . LYS A 1 108 ? -17.722 -4.147 -2.989 1.00 96.00 108 LYS A C 1
ATOM 869 O O . LYS A 1 108 ? -18.788 -4.724 -2.817 1.00 96.00 108 LYS A O 1
ATOM 874 N N . GLN A 1 109 ? -16.747 -4.636 -3.755 1.00 95.75 109 GLN A N 1
ATOM 875 C CA . GLN A 1 109 ? -16.918 -5.808 -4.623 1.00 95.75 109 GLN A CA 1
ATOM 876 C C . GLN A 1 109 ? -15.791 -6.838 -4.508 1.00 95.75 109 GLN A C 1
ATOM 878 O O . GLN A 1 109 ? -16.027 -8.010 -4.779 1.00 95.75 109 GLN A O 1
ATOM 883 N N . HIS A 1 110 ? -14.588 -6.423 -4.114 1.00 97.38 110 HIS A N 1
ATOM 884 C CA . HIS A 1 110 ? -13.395 -7.262 -4.144 1.00 97.38 110 HIS A CA 1
ATOM 885 C C . HIS A 1 110 ? -12.674 -7.234 -2.803 1.00 97.38 110 HIS A C 1
ATOM 887 O O . HIS A 1 110 ? -12.631 -6.199 -2.132 1.00 97.38 110 HIS A O 1
ATOM 893 N N . SER A 1 111 ? -12.087 -8.375 -2.436 1.00 97.19 111 SER A N 1
ATOM 894 C CA . SER A 1 111 ? -11.285 -8.488 -1.222 1.00 97.19 111 SER A CA 1
ATOM 895 C C . SER A 1 111 ? -10.000 -7.678 -1.356 1.00 97.19 111 SER A C 1
ATOM 897 O O . SER A 1 111 ? -9.316 -7.723 -2.380 1.00 97.19 111 SER A O 1
ATOM 899 N N . HIS A 1 112 ? -9.676 -6.923 -0.316 1.00 97.88 112 HIS A N 1
ATOM 900 C CA . HIS A 1 112 ? -8.442 -6.164 -0.239 1.00 97.88 112 HIS A CA 1
ATOM 901 C C . HIS A 1 112 ? -7.793 -6.450 1.107 1.00 97.88 112 HIS A C 1
ATOM 903 O O . HIS A 1 112 ? -8.323 -6.083 2.161 1.00 97.88 112 HIS A O 1
ATOM 909 N N . ILE A 1 113 ? -6.667 -7.153 1.058 1.00 98.00 113 ILE A N 1
ATOM 910 C CA . ILE A 1 113 ? -5.994 -7.696 2.228 1.00 98.00 113 ILE A CA 1
ATOM 911 C C . ILE A 1 113 ? -4.643 -7.005 2.359 1.00 98.00 113 ILE A C 1
ATOM 913 O O . ILE A 1 113 ? -3.753 -7.167 1.527 1.00 98.00 113 ILE A O 1
ATOM 917 N N . HIS A 1 114 ? -4.490 -6.230 3.424 1.00 97.19 114 HIS A N 1
ATOM 918 C CA . HIS A 1 114 ? -3.241 -5.575 3.780 1.00 97.19 114 HIS A CA 1
ATOM 919 C C . HIS A 1 114 ? -2.546 -6.352 4.890 1.00 97.19 114 HIS A C 1
ATOM 921 O O . HIS A 1 114 ? -3.065 -6.459 5.996 1.00 97.19 114 HIS A O 1
ATOM 927 N N . ILE A 1 115 ? -1.361 -6.875 4.612 1.00 95.88 115 ILE A N 1
ATOM 928 C CA . ILE A 1 115 ? -0.496 -7.547 5.570 1.00 95.88 115 ILE A CA 1
ATOM 929 C C . ILE A 1 115 ? 0.601 -6.566 5.967 1.00 95.88 115 ILE A C 1
ATOM 931 O O . ILE A 1 115 ? 1.439 -6.199 5.144 1.00 95.88 115 ILE A O 1
ATOM 935 N N . VAL A 1 116 ? 0.576 -6.134 7.226 1.00 93.69 116 VAL A N 1
ATOM 936 C CA . VAL A 1 116 ? 1.438 -5.060 7.724 1.00 93.69 116 VAL A CA 1
ATOM 937 C C . VAL A 1 116 ? 2.239 -5.501 8.938 1.00 93.69 116 VAL A C 1
ATOM 939 O O . VAL A 1 116 ? 1.713 -6.175 9.823 1.00 93.69 116 VAL A O 1
ATOM 942 N N . ALA A 1 117 ? 3.494 -5.075 9.027 1.00 90.88 117 ALA A N 1
ATOM 943 C CA . ALA A 1 117 ? 4.217 -5.031 10.294 1.00 90.88 117 ALA A CA 1
ATOM 944 C C . ALA A 1 117 ? 4.135 -3.609 10.859 1.00 90.88 117 ALA A C 1
ATOM 946 O O . ALA A 1 117 ? 4.667 -2.673 10.267 1.00 90.88 117 ALA A O 1
ATOM 947 N N . LEU A 1 118 ? 3.434 -3.434 11.981 1.00 89.50 118 LEU A N 1
ATOM 948 C CA . LEU A 1 118 ? 3.296 -2.122 12.615 1.00 89.50 118 LEU A CA 1
ATOM 949 C C . LEU A 1 118 ? 4.491 -1.840 13.540 1.00 89.50 118 LEU A C 1
ATOM 951 O O . LEU A 1 118 ? 4.927 -2.755 14.244 1.00 89.50 118 LEU A O 1
ATOM 955 N N . PRO A 1 119 ? 4.999 -0.594 13.586 1.00 89.19 119 PRO A N 1
ATOM 956 C CA . PRO A 1 119 ? 5.948 -0.185 14.614 1.00 89.19 119 PRO A CA 1
ATOM 957 C C . PRO A 1 119 ? 5.322 -0.291 1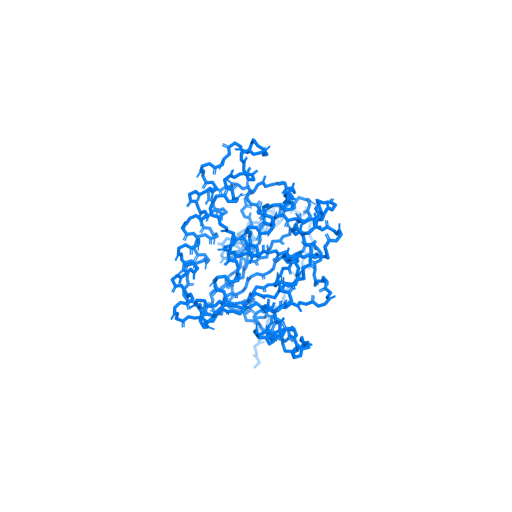6.009 1.00 89.19 119 PRO A C 1
ATOM 959 O O . PRO A 1 119 ? 4.112 -0.121 16.172 1.00 89.19 119 PRO A O 1
ATOM 962 N N . ASP A 1 120 ? 6.146 -0.532 17.028 1.00 89.25 120 ASP A N 1
ATOM 963 C CA . ASP A 1 120 ? 5.690 -0.464 18.417 1.00 89.25 120 ASP A CA 1
ATOM 964 C C . ASP A 1 120 ? 5.437 0.992 18.867 1.00 89.25 120 ASP A C 1
ATOM 966 O O . ASP A 1 120 ? 5.816 1.961 18.203 1.00 89.25 120 ASP A O 1
ATOM 970 N N . VAL A 1 121 ? 4.762 1.159 20.008 1.00 90.94 121 VAL A N 1
ATOM 971 C CA . VAL A 1 121 ? 4.395 2.481 20.549 1.00 90.94 121 VAL A CA 1
ATOM 972 C C . VAL A 1 121 ? 5.617 3.379 20.755 1.00 90.94 121 VAL A C 1
ATOM 974 O O . VAL A 1 121 ? 5.559 4.572 20.460 1.00 90.94 121 VAL A O 1
ATOM 977 N N . GLU A 1 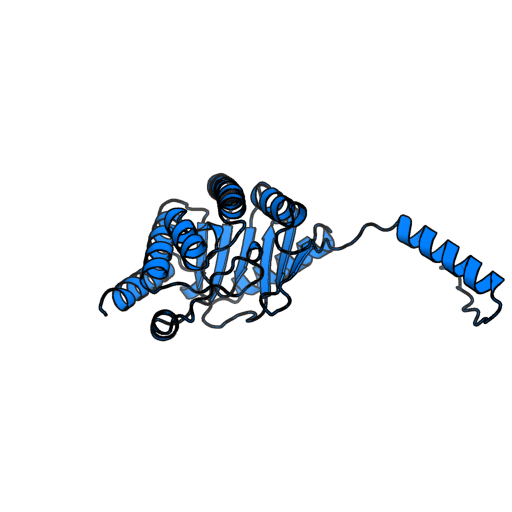122 ? 6.730 2.824 21.226 1.00 90.88 122 GLU A N 1
ATOM 978 C CA . GLU A 1 122 ? 7.944 3.590 21.510 1.00 90.88 122 GLU A CA 1
ATOM 979 C C . GLU A 1 122 ? 8.658 4.000 20.215 1.00 90.88 122 GLU A C 1
ATOM 981 O O . GLU A 1 122 ? 9.171 5.114 20.107 1.00 90.88 122 GLU A O 1
ATOM 986 N N . GLN A 1 123 ? 8.618 3.157 19.183 1.00 89.38 123 GLN A N 1
ATOM 987 C CA . GLN A 1 123 ? 9.081 3.488 17.838 1.00 89.38 123 GLN A CA 1
ATOM 988 C C . GLN A 1 123 ? 8.258 4.620 17.218 1.00 89.38 123 GLN A C 1
ATOM 990 O O . GLN A 1 123 ? 8.839 5.536 16.631 1.00 89.38 123 GLN A O 1
ATOM 995 N N . VAL A 1 124 ? 6.930 4.602 17.366 1.00 89.81 124 VAL A N 1
ATOM 996 C CA . VAL A 1 124 ? 6.072 5.696 16.882 1.00 89.81 124 VAL A CA 1
ATOM 997 C C . VAL A 1 124 ? 6.378 6.997 17.624 1.00 89.81 124 VAL A C 1
ATOM 999 O O . VAL A 1 124 ? 6.586 8.023 16.977 1.00 89.81 124 VAL A O 1
ATOM 1002 N N . LYS A 1 125 ? 6.494 6.959 18.958 1.00 87.81 125 LYS A N 1
ATOM 1003 C CA . LYS A 1 125 ? 6.877 8.128 19.772 1.00 87.81 125 LYS A CA 1
ATOM 1004 C C . LYS A 1 125 ? 8.252 8.682 19.404 1.00 87.81 125 LYS A C 1
ATOM 1006 O O . LYS A 1 125 ? 8.444 9.893 19.392 1.00 87.81 125 LYS A O 1
ATOM 1011 N N . ALA A 1 126 ? 9.193 7.814 19.041 1.00 87.12 126 ALA A N 1
ATOM 1012 C CA . ALA A 1 126 ? 10.515 8.198 18.553 1.00 87.12 126 ALA A CA 1
ATOM 1013 C C . ALA A 1 126 ? 10.521 8.689 17.087 1.00 87.12 126 ALA A C 1
ATOM 1015 O O . ALA A 1 126 ? 11.593 8.769 16.488 1.00 87.12 126 ALA A O 1
ATOM 1016 N N . ALA A 1 127 ? 9.351 8.978 16.501 1.00 79.12 127 ALA A N 1
ATOM 1017 C CA . ALA A 1 127 ? 9.174 9.411 15.115 1.00 79.12 127 ALA A CA 1
ATOM 1018 C C . ALA A 1 127 ? 9.775 8.441 14.079 1.00 79.12 127 ALA A C 1
ATOM 1020 O O . ALA A 1 127 ? 10.261 8.855 13.030 1.00 79.12 127 ALA A O 1
ATOM 1021 N N . LYS A 1 128 ? 9.741 7.129 14.357 1.00 76.81 128 LYS A N 1
ATOM 1022 C CA . LYS A 1 128 ? 10.223 6.084 13.433 1.00 76.81 128 LYS A CA 1
ATOM 1023 C C . LYS A 1 128 ? 9.126 5.489 12.553 1.00 76.81 128 LYS A C 1
ATOM 1025 O O . LYS A 1 128 ? 9.416 4.619 11.737 1.00 76.81 128 LYS A O 1
ATOM 1030 N N . GLY A 1 129 ? 7.878 5.934 12.699 1.00 77.88 129 GLY A N 1
ATOM 1031 C CA . GLY A 1 129 ? 6.799 5.544 11.796 1.00 77.88 129 GLY A CA 1
ATOM 1032 C C . GLY A 1 129 ? 7.043 6.137 10.411 1.00 77.88 129 GLY A C 1
ATOM 1033 O O . GLY A 1 129 ? 6.853 7.337 10.225 1.00 77.88 129 GLY A O 1
ATOM 1034 N N . VAL A 1 130 ? 7.471 5.315 9.452 1.00 84.94 130 VAL A N 1
ATOM 1035 C CA . VAL A 1 130 ? 7.729 5.750 8.073 1.00 84.94 130 VAL A CA 1
ATOM 1036 C C . VAL A 1 130 ? 6.412 5.885 7.310 1.00 84.94 130 VAL A C 1
ATOM 1038 O O . VAL A 1 130 ? 5.556 5.000 7.350 1.00 84.94 130 VAL A O 1
ATOM 1041 N N . VAL A 1 131 ? 6.260 6.990 6.586 1.00 89.06 131 VAL A N 1
ATOM 1042 C CA . VAL A 1 131 ? 5.190 7.185 5.608 1.00 89.06 131 VAL A CA 1
ATOM 1043 C C . VAL A 1 131 ? 5.657 6.596 4.279 1.00 89.06 131 VAL A C 1
ATOM 1045 O O . VAL A 1 131 ? 6.598 7.094 3.660 1.00 89.06 131 VAL A O 1
ATOM 1048 N N . GLU A 1 132 ? 4.992 5.539 3.819 1.00 86.62 132 GLU A N 1
ATOM 1049 C CA . GLU A 1 132 ? 5.298 4.887 2.543 1.00 86.62 132 GLU A CA 1
ATOM 1050 C C . GLU A 1 132 ? 4.702 5.679 1.360 1.00 86.62 132 GLU A C 1
ATOM 1052 O O . GLU A 1 132 ? 3.724 5.261 0.744 1.00 86.62 132 GLU A O 1
ATOM 1057 N N . LEU A 1 133 ? 5.290 6.847 1.063 1.00 88.25 133 LEU A N 1
ATOM 1058 C CA . LEU A 1 133 ? 4.916 7.738 -0.045 1.00 88.25 133 LEU A CA 1
ATOM 1059 C C . LEU A 1 133 ? 6.034 7.773 -1.105 1.00 88.25 133 LEU A C 1
ATOM 1061 O O . LEU A 1 133 ? 6.889 8.666 -1.073 1.00 88.25 133 LEU A O 1
ATOM 1065 N N . PRO A 1 134 ? 6.085 6.796 -2.025 1.00 81.94 134 PRO A N 1
ATOM 1066 C CA . PRO A 1 134 ? 7.208 6.640 -2.947 1.00 81.94 134 PRO A CA 1
ATOM 1067 C C . PRO A 1 134 ? 7.366 7.826 -3.913 1.00 81.94 134 PRO A C 1
ATOM 1069 O O . PRO A 1 134 ? 8.485 8.123 -4.326 1.00 81.94 134 PRO A O 1
ATOM 1072 N N . GLU A 1 135 ? 6.283 8.537 -4.235 1.00 86.81 135 GLU A N 1
ATOM 1073 C CA . GLU A 1 135 ? 6.272 9.729 -5.091 1.00 86.81 135 GLU A CA 1
ATOM 1074 C C . GLU A 1 135 ? 7.058 10.901 -4.484 1.00 86.81 135 GLU A C 1
ATOM 1076 O O . GLU A 1 135 ? 7.518 11.770 -5.218 1.00 86.81 135 GLU A O 1
ATOM 1081 N N . SER A 1 136 ? 7.270 10.909 -3.161 1.00 85.19 136 SER A N 1
ATOM 1082 C CA . SER A 1 136 ? 8.053 11.951 -2.485 1.00 85.19 136 SER A CA 1
ATOM 1083 C C . SER A 1 136 ? 9.558 11.878 -2.771 1.00 85.19 136 SER A C 1
ATOM 1085 O O . SER A 1 136 ? 10.275 12.850 -2.540 1.00 85.19 136 SER A O 1
ATOM 1087 N N . GLY A 1 137 ? 10.061 10.722 -3.227 1.00 77.62 137 GLY A N 1
ATOM 1088 C CA . GLY A 1 137 ? 11.490 10.478 -3.460 1.00 77.62 137 GLY A CA 1
ATOM 1089 C C . GLY A 1 137 ? 12.384 10.522 -2.222 1.00 77.62 137 GLY A C 1
ATOM 1090 O O . GLY A 1 137 ? 13.602 10.391 -2.358 1.00 77.62 137 GLY A O 1
ATOM 1091 N N . GLY A 1 138 ? 11.799 10.653 -1.033 1.00 78.62 138 GLY A N 1
ATOM 1092 C CA . GLY A 1 138 ? 12.494 10.708 0.243 1.00 78.62 138 GLY A CA 1
ATOM 1093 C C . GLY A 1 138 ? 11.815 9.855 1.308 1.00 78.62 138 GLY A C 1
ATOM 1094 O O . GLY A 1 138 ? 10.775 9.240 1.083 1.00 78.62 138 GLY A O 1
ATOM 1095 N N . ILE A 1 139 ? 12.436 9.815 2.484 1.00 83.25 139 ILE A N 1
ATOM 1096 C CA . ILE A 1 139 ? 11.858 9.169 3.661 1.00 83.25 139 ILE A CA 1
ATOM 1097 C C . ILE A 1 139 ? 11.079 10.234 4.425 1.00 83.25 139 ILE A C 1
ATOM 1099 O O . ILE A 1 139 ? 11.636 11.261 4.811 1.00 83.25 139 ILE A O 1
ATOM 1103 N N . LEU A 1 140 ? 9.795 9.975 4.635 1.00 89.12 140 LEU A N 1
ATOM 1104 C CA . LEU A 1 140 ? 8.901 10.814 5.418 1.00 89.12 140 LEU A CA 1
ATOM 1105 C C . LEU A 1 140 ? 8.495 10.063 6.684 1.00 89.12 140 LEU A C 1
ATOM 1107 O O . LEU A 1 140 ? 8.395 8.836 6.680 1.00 89.12 140 LEU A O 1
ATOM 1111 N N . PHE A 1 141 ? 8.235 10.801 7.757 1.00 91.00 141 PHE A N 1
ATOM 1112 C CA . PHE A 1 141 ? 7.860 10.240 9.053 1.00 91.00 141 PHE A CA 1
ATOM 1113 C C . PHE A 1 141 ? 6.559 10.851 9.545 1.00 91.00 141 PHE A C 1
ATOM 1115 O O . PHE A 1 141 ? 6.309 12.028 9.286 1.00 91.00 141 PHE A O 1
ATOM 1122 N N . TYR A 1 142 ? 5.764 10.066 10.264 1.00 94.25 142 TYR A N 1
ATOM 1123 C CA . TYR A 1 142 ? 4.590 10.549 10.985 1.00 94.25 142 TYR A CA 1
ATOM 1124 C C . TYR A 1 142 ? 4.994 11.302 12.260 1.00 94.25 142 TYR A C 1
ATOM 1126 O O . TYR A 1 142 ? 5.945 10.912 12.942 1.00 94.25 142 TYR A O 1
ATOM 1134 N N . THR A 1 143 ? 4.221 12.319 12.646 1.00 94.81 143 THR A N 1
ATOM 1135 C CA . THR A 1 143 ? 4.083 12.654 14.073 1.00 94.81 143 THR A CA 1
ATOM 1136 C C . THR A 1 143 ? 3.192 11.630 14.773 1.00 94.81 143 THR A C 1
ATOM 1138 O O . THR A 1 143 ? 2.427 10.907 14.134 1.00 94.81 143 THR A O 1
ATOM 1141 N N . VAL A 1 144 ? 3.246 11.590 16.107 1.00 95.06 144 VAL A N 1
ATOM 1142 C CA . VAL A 1 144 ? 2.342 10.749 16.909 1.00 95.06 144 VAL A CA 1
ATOM 1143 C C . VAL A 1 144 ? 0.876 11.049 16.580 1.00 95.06 144 VAL A C 1
ATOM 1145 O O . VAL A 1 144 ? 0.105 10.124 16.342 1.00 95.06 144 VAL A O 1
ATOM 1148 N N . GLU A 1 145 ? 0.513 12.329 16.496 1.00 95.56 145 GLU A N 1
ATOM 1149 C CA . GLU A 1 145 ? -0.847 12.772 16.171 1.00 95.56 145 GLU A CA 1
ATOM 1150 C C . GLU A 1 145 ? -1.296 12.292 14.780 1.00 95.56 145 GLU A C 1
ATOM 1152 O O . GLU A 1 145 ? -2.339 11.655 14.653 1.00 95.56 145 GLU A O 1
ATOM 1157 N N . GLU A 1 146 ? -0.474 12.500 13.745 1.00 96.94 146 GLU A N 1
ATOM 1158 C CA . GLU A 1 146 ? -0.766 12.036 12.380 1.00 96.94 146 GLU A CA 1
ATOM 1159 C C . GLU A 1 146 ? -0.922 10.513 12.311 1.00 96.94 146 GLU A C 1
ATOM 1161 O O . GLU A 1 146 ? -1.779 10.000 11.586 1.00 96.94 146 GLU A O 1
ATOM 1166 N N . TYR A 1 147 ? -0.100 9.782 13.067 1.00 96.94 147 TYR A N 1
ATOM 1167 C CA . TYR A 1 147 ? -0.176 8.329 13.137 1.00 96.94 147 TYR A CA 1
ATOM 1168 C C . TYR A 1 147 ? -1.480 7.870 13.799 1.00 96.94 147 TYR A C 1
ATOM 1170 O O . TYR A 1 147 ? -2.158 6.982 13.279 1.00 96.94 147 TYR A O 1
ATOM 1178 N N . VAL A 1 148 ? -1.870 8.499 14.912 1.00 97.06 148 VAL A N 1
ATOM 1179 C CA . VAL A 1 148 ? -3.137 8.227 15.607 1.00 97.06 148 VAL A CA 1
ATOM 1180 C C . VAL A 1 148 ? -4.334 8.509 14.698 1.00 97.06 148 VAL A C 1
ATOM 1182 O O . VAL A 1 148 ? -5.239 7.675 14.609 1.00 97.06 148 VAL A O 1
ATOM 1185 N N . ASP A 1 149 ? -4.332 9.629 13.979 1.00 98.25 149 ASP A N 1
ATOM 1186 C CA . ASP A 1 149 ? -5.411 9.979 13.052 1.00 98.25 149 ASP A CA 1
ATOM 1187 C C . ASP A 1 149 ? -5.517 8.978 11.894 1.00 98.25 149 ASP A C 1
ATOM 1189 O O . ASP A 1 149 ? -6.621 8.565 11.518 1.00 98.25 149 ASP A O 1
ATOM 1193 N N . HIS A 1 150 ? -4.380 8.505 11.376 1.00 98.00 150 HIS A N 1
ATOM 1194 C CA . HIS A 1 150 ? -4.365 7.433 10.387 1.00 98.00 150 HIS A CA 1
ATOM 1195 C C . HIS A 1 150 ? -4.944 6.131 10.969 1.00 98.00 150 HIS A C 1
ATOM 1197 O O . HIS A 1 150 ? -5.838 5.540 10.363 1.00 98.00 150 HIS A O 1
ATOM 1203 N N . LEU A 1 151 ? -4.534 5.704 12.170 1.00 97.81 151 LEU A N 1
ATOM 1204 C CA . LEU A 1 151 ? -5.093 4.507 12.817 1.00 97.81 151 LEU A CA 1
ATOM 1205 C C . LEU A 1 151 ? -6.611 4.607 13.038 1.00 97.81 151 LEU A C 1
ATOM 1207 O O . LEU A 1 151 ? -7.334 3.631 12.825 1.00 97.81 151 LEU A O 1
ATOM 1211 N N . LYS A 1 152 ? -7.119 5.780 13.436 1.00 98.50 152 LYS A N 1
ATOM 1212 C CA . LYS A 1 152 ? -8.561 6.018 13.623 1.00 98.50 152 LYS A CA 1
ATOM 1213 C C . LYS A 1 152 ? -9.338 5.852 12.317 1.00 98.5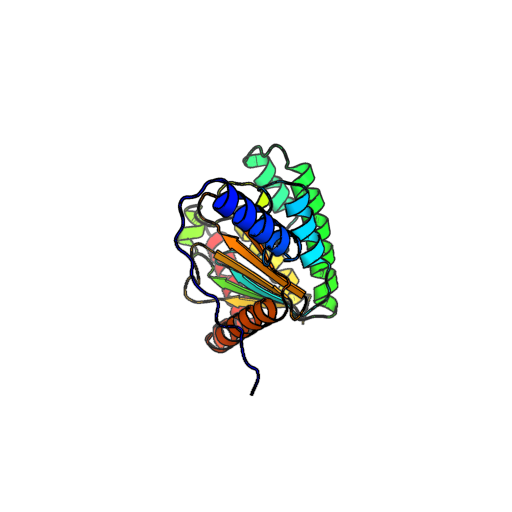0 152 LYS A C 1
ATOM 1215 O O . LYS A 1 152 ? -10.395 5.218 12.311 1.00 98.50 152 LYS A O 1
ATOM 1220 N N . HIS A 1 153 ? -8.814 6.370 11.208 1.00 98.62 153 HIS A N 1
ATOM 1221 C CA . HIS A 1 153 ? -9.440 6.197 9.898 1.00 98.62 153 HIS A CA 1
ATOM 1222 C C . HIS A 1 153 ? -9.320 4.760 9.377 1.00 98.62 153 HIS A C 1
ATOM 1224 O O . HIS A 1 153 ? -10.287 4.199 8.870 1.00 98.62 153 HIS A O 1
ATOM 1230 N N . LEU A 1 154 ? -8.185 4.101 9.602 1.00 98.00 154 LEU A N 1
ATOM 1231 C CA . LEU A 1 154 ? -8.022 2.682 9.300 1.00 98.00 154 LEU A CA 1
ATOM 1232 C C . LEU A 1 154 ? -9.069 1.821 10.034 1.00 98.00 154 LEU A C 1
ATOM 1234 O O . LEU A 1 154 ? -9.679 0.939 9.428 1.00 98.00 154 LEU A O 1
ATOM 1238 N N . LEU A 1 155 ? -9.340 2.111 11.312 1.00 98.19 155 LEU A N 1
ATOM 1239 C CA . LEU A 1 155 ? -10.406 1.454 12.075 1.00 98.19 155 LEU A CA 1
ATOM 1240 C C . LEU A 1 155 ? -11.801 1.706 11.493 1.00 98.19 155 LEU A C 1
ATOM 1242 O O . LEU A 1 155 ? -12.634 0.797 11.514 1.00 98.19 155 LEU A O 1
ATOM 1246 N N . SER A 1 156 ? -12.083 2.917 11.004 1.00 98.25 156 SER A N 1
ATOM 1247 C CA . SER A 1 156 ? -13.385 3.218 10.399 1.00 98.25 156 SER A CA 1
ATOM 1248 C C . SER A 1 156 ? -13.586 2.418 9.109 1.00 98.25 156 SER A C 1
ATOM 1250 O O . SER A 1 156 ? -14.650 1.829 8.925 1.00 98.25 156 SER A O 1
ATOM 1252 N N . LEU A 1 157 ? -12.545 2.291 8.279 1.00 98.25 157 LEU A N 1
ATOM 1253 C CA . LEU A 1 157 ? -12.558 1.475 7.064 1.00 98.25 157 LEU A CA 1
ATOM 1254 C C . LEU A 1 157 ? -12.740 -0.015 7.372 1.00 98.25 157 LEU A C 1
ATOM 1256 O O . LEU A 1 157 ? -13.588 -0.658 6.755 1.00 98.25 157 LEU A O 1
ATOM 1260 N N . LEU A 1 158 ? -12.009 -0.548 8.361 1.00 97.81 158 LEU A N 1
ATOM 1261 C CA . LEU A 1 158 ? -12.151 -1.941 8.803 1.00 97.81 158 LEU A CA 1
ATOM 1262 C C . LEU A 1 158 ? -13.582 -2.249 9.252 1.00 97.81 158 LEU A C 1
ATOM 1264 O O . LEU A 1 158 ? -14.107 -3.313 8.939 1.00 97.81 158 LEU A O 1
ATOM 1268 N N . LYS A 1 159 ? -14.238 -1.328 9.962 1.00 97.44 159 LYS A N 1
ATOM 1269 C CA . LYS A 1 159 ? -15.625 -1.511 10.419 1.00 97.44 159 LYS A CA 1
ATOM 1270 C C . LYS A 1 159 ? -16.651 -1.333 9.298 1.00 97.44 159 LYS A C 1
ATOM 1272 O O . LYS A 1 159 ? -17.676 -2.001 9.316 1.00 97.44 159 LYS A O 1
ATOM 1277 N N . LYS A 1 160 ? -16.387 -0.431 8.349 1.00 97.62 160 LYS A N 1
ATOM 1278 C CA . LYS A 1 160 ? -17.311 -0.065 7.265 1.00 97.62 160 LYS A CA 1
ATOM 1279 C C . LYS A 1 160 ? -17.366 -1.106 6.149 1.00 97.62 160 LYS A C 1
ATOM 1281 O O . LYS A 1 160 ? -18.441 -1.339 5.606 1.00 97.62 160 LYS A O 1
ATOM 1286 N N . TYR A 1 161 ? -16.227 -1.687 5.778 1.00 97.88 161 TYR A N 1
ATOM 1287 C CA . TYR A 1 161 ? -16.119 -2.562 4.613 1.00 97.88 161 TYR A CA 1
ATOM 1288 C C . TYR A 1 161 ? -15.841 -4.011 5.029 1.00 97.88 161 TYR A C 1
ATOM 1290 O O . TYR A 1 161 ? -14.834 -4.313 5.671 1.00 97.88 161 TYR A O 1
ATOM 1298 N N . GLU A 1 162 ? -16.730 -4.928 4.640 1.00 96.56 162 GLU A N 1
ATOM 1299 C CA . GLU A 1 162 ? -16.563 -6.365 4.900 1.00 96.56 162 GLU A CA 1
ATOM 1300 C C . GLU A 1 162 ? -15.386 -6.951 4.118 1.00 96.56 162 GLU A C 1
ATOM 1302 O O . GLU A 1 162 ? -14.602 -7.711 4.679 1.00 96.56 162 GLU A O 1
ATOM 1307 N N . ASN A 1 163 ? -15.204 -6.515 2.868 1.00 97.75 163 ASN A N 1
ATOM 1308 C CA . ASN A 1 163 ? -14.122 -6.978 1.999 1.00 97.75 163 ASN A CA 1
ATOM 1309 C C . ASN A 1 163 ? -12.748 -6.380 2.339 1.00 97.75 163 ASN A C 1
ATOM 1311 O O . ASN A 1 163 ? -11.764 -6.721 1.684 1.00 97.75 163 ASN A O 1
ATOM 1315 N N . TYR A 1 164 ? -12.665 -5.479 3.325 1.00 98.19 164 TYR A N 1
ATOM 1316 C CA . TYR A 1 164 ? -11.388 -4.945 3.778 1.00 98.19 164 TYR A CA 1
ATOM 1317 C C . TYR A 1 164 ? -10.859 -5.738 4.972 1.00 98.19 164 TYR A C 1
ATOM 1319 O O . TYR A 1 164 ? -11.511 -5.830 6.020 1.00 98.19 164 TYR A O 1
ATOM 1327 N N . GLN A 1 165 ? -9.647 -6.266 4.818 1.00 97.75 165 GLN A N 1
ATOM 1328 C CA . GLN A 1 165 ? -8.938 -6.993 5.856 1.00 97.75 165 GLN A CA 1
ATOM 1329 C C . GLN A 1 165 ? -7.555 -6.382 6.069 1.00 97.75 165 GLN A C 1
ATOM 1331 O O . GLN A 1 165 ? -6.802 -6.141 5.129 1.00 97.75 165 GLN A O 1
ATOM 1336 N N . LEU A 1 166 ? -7.206 -6.181 7.334 1.00 97.75 166 LEU A N 1
ATOM 1337 C CA . LEU A 1 166 ? -5.843 -5.902 7.755 1.00 97.75 166 LEU A CA 1
ATOM 1338 C C . LEU A 1 166 ? -5.345 -7.109 8.548 1.00 97.75 166 LEU A C 1
ATOM 1340 O O . LEU A 1 166 ? -6.067 -7.628 9.398 1.00 97.75 166 LEU A O 1
ATOM 1344 N N . CYS A 1 167 ? -4.127 -7.552 8.275 1.00 97.00 167 CYS A N 1
ATOM 1345 C CA . CYS A 1 167 ? -3.439 -8.597 9.012 1.00 97.00 167 CYS A CA 1
ATOM 1346 C C . CYS A 1 167 ? -2.156 -8.031 9.617 1.00 97.00 167 CYS A C 1
ATOM 1348 O O . CYS A 1 167 ? -1.354 -7.432 8.905 1.00 97.00 167 CYS A O 1
ATOM 1350 N N . ILE A 1 168 ? -1.946 -8.233 10.919 1.00 95.12 168 ILE A N 1
ATOM 1351 C CA . ILE A 1 168 ? -0.772 -7.704 11.627 1.00 95.12 168 ILE A CA 1
ATOM 1352 C C . ILE A 1 168 ? 0.283 -8.805 11.752 1.00 95.12 168 ILE A C 1
ATOM 1354 O O . ILE A 1 168 ? 0.136 -9.747 12.534 1.00 95.12 168 ILE A O 1
ATOM 1358 N N . SER A 1 169 ? 1.357 -8.687 10.977 1.00 92.38 169 SER A N 1
ATOM 1359 C CA . SER A 1 169 ? 2.520 -9.565 11.061 1.00 92.38 169 SER A CA 1
ATOM 1360 C C . SER A 1 169 ? 3.343 -9.251 12.321 1.00 92.38 169 SER A C 1
ATOM 1362 O O . SER A 1 169 ? 3.641 -8.085 12.578 1.00 92.38 169 SER A O 1
ATOM 1364 N N . PRO A 1 170 ? 3.782 -10.265 13.095 1.00 86.44 170 PRO A N 1
ATOM 1365 C CA . PRO A 1 170 ? 4.622 -10.060 14.280 1.00 86.44 170 PRO A CA 1
ATOM 1366 C C . PRO A 1 170 ? 6.074 -9.684 13.942 1.00 86.44 170 PRO A C 1
ATOM 1368 O O . PRO A 1 170 ? 6.866 -9.404 14.840 1.00 86.44 170 PRO A O 1
ATOM 1371 N N . ARG A 1 171 ? 6.467 -9.754 12.666 1.00 81.50 171 ARG A N 1
ATOM 1372 C CA . ARG A 1 171 ? 7.817 -9.433 12.190 1.00 81.50 171 ARG A CA 1
ATOM 1373 C C . ARG A 1 171 ? 7.731 -8.616 10.908 1.00 81.50 171 ARG A C 1
ATOM 1375 O O . ARG A 1 171 ? 6.879 -8.906 10.066 1.00 81.50 171 ARG A O 1
ATOM 1382 N N . SER A 1 172 ? 8.649 -7.657 10.759 1.00 77.19 172 SER A N 1
ATOM 1383 C CA . SER A 1 172 ? 8.911 -7.006 9.469 1.00 77.19 172 SER A CA 1
ATOM 1384 C C . SER A 1 172 ? 9.209 -8.075 8.425 1.00 77.19 172 SER A C 1
ATOM 1386 O O . SER A 1 172 ? 9.910 -9.056 8.697 1.00 77.19 172 SER A O 1
ATOM 1388 N N . MET A 1 173 ? 8.598 -7.911 7.259 1.00 66.75 173 MET A N 1
ATOM 1389 C CA . MET A 1 173 ? 8.576 -8.944 6.229 1.00 66.75 173 MET A CA 1
ATOM 1390 C C . MET A 1 173 ? 9.639 -8.709 5.165 1.00 66.75 173 MET A C 1
ATOM 1392 O O . MET A 1 173 ? 10.259 -9.650 4.673 1.00 66.75 173 MET A O 1
ATOM 1396 N N . SER A 1 174 ? 9.873 -7.440 4.844 1.00 64.06 174 SER A N 1
ATOM 1397 C CA . SER A 1 174 ? 10.951 -6.988 3.980 1.00 64.06 174 SER A CA 1
ATOM 1398 C C . SER A 1 174 ? 11.184 -5.515 4.266 1.00 64.06 174 SER A C 1
ATOM 1400 O O . SER A 1 174 ? 10.550 -4.661 3.646 1.00 64.06 174 SER A O 1
ATOM 1402 N N . ALA A 1 175 ? 12.113 -5.225 5.181 1.00 64.25 175 ALA A N 1
ATOM 1403 C CA . ALA A 1 175 ? 12.411 -3.861 5.626 1.00 64.25 175 ALA A CA 1
ATOM 1404 C C . ALA A 1 175 ? 12.574 -2.863 4.462 1.00 64.25 175 ALA A C 1
ATOM 1406 O O . ALA A 1 175 ? 12.226 -1.691 4.579 1.00 64.25 175 ALA A O 1
ATOM 1407 N N . SER A 1 176 ? 13.049 -3.348 3.312 1.00 75.06 176 SER A N 1
ATOM 1408 C CA . SER A 1 176 ? 13.352 -2.556 2.127 1.00 75.06 176 SER A CA 1
ATOM 1409 C C . SER A 1 176 ? 12.287 -2.572 1.025 1.00 75.06 176 SER A C 1
ATOM 1411 O O . SER A 1 176 ? 12.450 -1.834 0.050 1.00 75.06 176 SER A O 1
ATOM 1413 N N . VAL A 1 177 ? 11.218 -3.378 1.123 1.00 85.50 177 VAL A N 1
ATOM 1414 C CA . VAL A 1 177 ? 10.257 -3.581 0.020 1.00 85.50 177 VAL A CA 1
ATOM 1415 C C . VAL A 1 177 ? 8.795 -3.532 0.483 1.00 85.50 177 VAL A C 1
ATOM 1417 O O . VAL A 1 177 ? 8.441 -4.009 1.555 1.00 85.50 177 VAL A O 1
ATOM 1420 N N . HIS A 1 178 ? 7.940 -2.919 -0.333 1.00 89.56 178 HIS A N 1
ATOM 1421 C CA . HIS A 1 178 ? 6.479 -3.029 -0.282 1.00 89.56 178 HIS A CA 1
ATOM 1422 C C . HIS A 1 178 ? 6.033 -3.719 -1.568 1.00 89.56 178 HIS A C 1
ATOM 1424 O O . HIS A 1 178 ? 6.472 -3.331 -2.648 1.00 89.56 178 HIS A O 1
ATOM 1430 N N . THR A 1 179 ? 5.163 -4.721 -1.467 1.00 94.12 179 THR A N 1
ATOM 1431 C CA . THR A 1 179 ? 4.615 -5.428 -2.633 1.00 94.12 179 THR A CA 1
ATOM 1432 C C . THR A 1 179 ? 3.097 -5.359 -2.626 1.00 94.12 179 THR A C 1
ATOM 1434 O O . THR A 1 179 ? 2.484 -5.759 -1.646 1.00 94.12 179 THR A O 1
ATOM 1437 N N . ALA A 1 180 ? 2.498 -4.900 -3.719 1.00 95.88 180 ALA A N 1
ATOM 1438 C CA . ALA A 1 180 ? 1.064 -4.979 -3.964 1.00 95.88 180 ALA A CA 1
ATOM 1439 C C . ALA A 1 180 ? 0.824 -5.853 -5.195 1.00 95.88 180 ALA A C 1
ATOM 1441 O O . ALA A 1 180 ? 1.442 -5.643 -6.237 1.00 95.88 180 ALA A O 1
ATOM 1442 N N . VAL A 1 181 ? -0.065 -6.833 -5.085 1.00 97.44 181 VAL A N 1
ATOM 1443 C CA . VAL A 1 181 ? -0.446 -7.714 -6.189 1.00 97.44 181 VAL A CA 1
ATOM 1444 C C . VAL A 1 181 ? -1.960 -7.748 -6.317 1.00 97.44 181 VAL A C 1
ATOM 1446 O O . VAL A 1 181 ? -2.673 -7.978 -5.342 1.00 97.44 181 VAL A O 1
ATOM 1449 N N . LYS A 1 182 ? -2.443 -7.522 -7.538 1.00 96.81 182 LYS A N 1
ATOM 1450 C CA . LYS A 1 182 ? -3.847 -7.693 -7.909 1.00 96.81 182 LYS A CA 1
ATOM 1451 C C . LYS A 1 182 ? -3.977 -8.905 -8.816 1.00 96.81 182 LYS A C 1
ATOM 1453 O O . LYS A 1 182 ? -3.268 -8.992 -9.822 1.00 96.81 182 LYS A O 1
ATOM 1458 N N . ASP A 1 183 ? -4.873 -9.817 -8.449 1.00 94.38 183 ASP A N 1
ATOM 1459 C CA . ASP A 1 183 ? -5.068 -11.086 -9.155 1.00 94.38 183 ASP A CA 1
ATOM 1460 C C . ASP A 1 183 ? -5.319 -10.858 -10.652 1.00 94.38 183 ASP A C 1
ATOM 1462 O O . ASP A 1 183 ? -6.157 -10.042 -11.026 1.00 94.38 183 ASP A O 1
ATOM 1466 N N . GLN A 1 184 ? -4.547 -11.538 -11.504 1.00 91.81 184 GLN A N 1
ATOM 1467 C CA . GLN A 1 184 ? -4.524 -11.411 -12.972 1.00 91.81 184 GLN A CA 1
ATOM 1468 C C . GLN A 1 184 ? -4.288 -10.001 -13.554 1.00 91.81 184 GLN A C 1
ATOM 1470 O O . GLN A 1 184 ? -4.233 -9.857 -14.775 1.00 91.81 184 GLN A O 1
ATOM 1475 N N . ILE A 1 185 ? -4.107 -8.966 -12.731 1.00 95.19 185 ILE A N 1
ATOM 1476 C CA . ILE A 1 185 ? -3.907 -7.585 -13.190 1.00 95.19 185 ILE A CA 1
ATOM 1477 C C . ILE A 1 185 ? -2.422 -7.244 -13.261 1.00 95.19 185 ILE A C 1
ATOM 1479 O O . ILE A 1 185 ? -1.920 -6.817 -14.302 1.00 95.19 185 ILE A O 1
ATOM 1483 N N . GLY A 1 186 ? -1.703 -7.408 -12.152 1.00 96.06 186 GLY A N 1
ATOM 1484 C CA . GLY A 1 186 ? -0.311 -6.991 -12.084 1.00 96.06 186 GLY A CA 1
ATOM 1485 C C . GLY A 1 186 ? 0.238 -6.876 -10.673 1.00 96.06 186 GLY A C 1
ATOM 1486 O O . GLY A 1 186 ? -0.434 -7.162 -9.681 1.00 96.06 186 GLY A O 1
ATOM 1487 N N . VAL A 1 187 ? 1.492 -6.442 -10.612 1.00 97.19 187 VAL A N 1
ATOM 1488 C CA . VAL A 1 187 ? 2.294 -6.334 -9.397 1.00 97.19 187 VAL A CA 1
ATOM 1489 C C . VAL A 1 187 ? 2.978 -4.976 -9.372 1.00 97.19 187 VAL A C 1
ATOM 1491 O O . VAL A 1 187 ? 3.586 -4.560 -10.362 1.00 97.19 187 VAL A O 1
ATOM 1494 N N . LEU A 1 188 ? 2.930 -4.320 -8.220 1.00 95.94 188 LEU A N 1
ATOM 1495 C CA . LEU A 1 188 ? 3.771 -3.184 -7.884 1.00 95.94 188 LEU A CA 1
ATOM 1496 C C . LEU A 1 188 ? 4.737 -3.589 -6.776 1.00 95.94 188 LEU A C 1
ATOM 1498 O O . LEU A 1 188 ? 4.325 -4.063 -5.719 1.00 95.94 188 LEU A O 1
ATOM 1502 N N . VAL A 1 189 ? 6.025 -3.370 -7.009 1.00 94.50 189 VAL A N 1
ATOM 1503 C CA . VAL A 1 189 ? 7.072 -3.554 -6.005 1.00 94.50 189 VAL A CA 1
ATOM 1504 C C . VAL A 1 189 ? 7.753 -2.214 -5.778 1.00 94.50 189 VAL A C 1
ATOM 1506 O O . VAL A 1 189 ? 8.339 -1.641 -6.695 1.00 94.50 189 VAL A O 1
ATOM 1509 N N . PHE A 1 190 ? 7.697 -1.710 -4.552 1.00 90.00 190 PHE A N 1
ATOM 1510 C CA . PHE A 1 190 ? 8.373 -0.484 -4.150 1.00 90.00 190 PHE A CA 1
ATOM 1511 C C . PHE A 1 190 ? 9.593 -0.823 -3.317 1.00 90.00 190 PHE A C 1
ATOM 1513 O O . PHE A 1 190 ? 9.470 -1.361 -2.219 1.00 90.00 190 PHE A O 1
ATOM 1520 N N . LYS A 1 191 ? 10.772 -0.454 -3.811 1.00 88.88 191 LYS A N 1
ATOM 1521 C CA . LYS A 1 191 ? 11.996 -0.434 -3.014 1.00 88.88 191 LYS A CA 1
ATOM 1522 C C . LYS A 1 191 ? 12.038 0.871 -2.222 1.00 88.88 191 LYS A C 1
ATOM 1524 O O . LYS A 1 191 ? 12.115 1.945 -2.821 1.00 88.88 191 LYS A O 1
ATOM 1529 N N . LYS A 1 192 ? 11.997 0.756 -0.897 1.00 80.62 192 LYS A N 1
ATOM 1530 C CA . LYS A 1 192 ? 11.945 1.866 0.068 1.00 80.62 192 LYS A CA 1
ATOM 1531 C C . LYS A 1 192 ? 13.319 2.486 0.322 1.00 80.62 192 LYS A C 1
ATOM 1533 O O . LYS A 1 192 ? 13.414 3.685 0.562 1.00 80.62 192 LYS A O 1
ATOM 1538 N N . ASP A 1 193 ? 14.385 1.692 0.227 1.00 81.12 193 ASP A N 1
ATOM 1539 C CA . ASP A 1 193 ? 15.745 2.195 0.434 1.00 81.12 193 ASP A CA 1
ATOM 1540 C C . ASP A 1 193 ? 16.185 3.105 -0.719 1.00 81.12 193 ASP A C 1
ATOM 1542 O O . ASP A 1 193 ? 15.918 2.780 -1.882 1.00 81.12 193 ASP A O 1
ATOM 1546 N N . PRO A 1 194 ? 16.950 4.177 -0.460 1.00 79.44 194 PRO A N 1
ATOM 1547 C CA . PRO A 1 194 ? 17.556 4.978 -1.513 1.00 79.44 194 PRO A CA 1
ATOM 1548 C C . PRO A 1 194 ? 18.458 4.145 -2.458 1.00 79.44 194 PRO A C 1
ATOM 1550 O O . PRO A 1 194 ? 19.168 3.241 -2.016 1.00 79.44 194 PRO A O 1
ATOM 1553 N N . PRO A 1 195 ? 18.440 4.400 -3.778 1.00 83.62 195 PRO A N 1
ATOM 1554 C CA . PRO A 1 195 ? 17.438 5.205 -4.464 1.00 83.62 195 PRO A CA 1
ATOM 1555 C C . PRO A 1 195 ? 16.080 4.480 -4.482 1.00 83.62 195 PRO A C 1
ATOM 1557 O O . PRO A 1 195 ? 16.019 3.296 -4.836 1.00 83.62 195 PRO A O 1
ATOM 1560 N N . VAL A 1 196 ? 15.012 5.208 -4.132 1.00 85.75 196 VAL A N 1
ATOM 1561 C CA . VAL A 1 196 ? 13.625 4.715 -4.164 1.00 85.75 196 VAL A CA 1
ATOM 1562 C C . VAL A 1 196 ? 13.248 4.366 -5.604 1.00 85.75 196 VAL A C 1
ATOM 1564 O O . VAL A 1 196 ? 13.580 5.106 -6.541 1.00 85.75 196 VAL A O 1
ATOM 1567 N N . ARG A 1 197 ? 12.597 3.216 -5.801 1.00 90.62 197 ARG A N 1
ATOM 1568 C CA . ARG A 1 197 ? 12.180 2.724 -7.125 1.00 90.62 197 ARG A CA 1
ATOM 1569 C C . ARG A 1 197 ? 10.837 2.009 -7.048 1.00 90.62 197 ARG A C 1
ATOM 1571 O O . ARG A 1 197 ? 10.630 1.197 -6.151 1.00 90.62 197 ARG A O 1
ATOM 1578 N N . LEU A 1 198 ? 9.978 2.280 -8.028 1.00 93.56 198 LEU A N 1
ATOM 1579 C CA . LEU A 1 198 ? 8.783 1.493 -8.317 1.00 93.56 198 LEU A CA 1
ATOM 1580 C C . LEU A 1 198 ? 9.085 0.550 -9.483 1.00 93.56 198 LEU A C 1
ATOM 1582 O O . LEU A 1 198 ? 9.586 0.990 -10.515 1.00 93.56 198 LEU A O 1
ATOM 1586 N N . PHE A 1 199 ? 8.755 -0.724 -9.321 1.00 94.81 199 PHE A N 1
ATOM 1587 C CA . PHE A 1 199 ? 8.767 -1.728 -10.376 1.00 94.81 199 PHE A CA 1
ATOM 1588 C C . PHE A 1 199 ? 7.325 -2.167 -10.618 1.00 94.81 199 PHE A C 1
ATOM 1590 O O . PHE A 1 199 ? 6.702 -2.750 -9.732 1.00 94.81 199 PHE A O 1
ATOM 1597 N N . ALA A 1 200 ? 6.792 -1.875 -11.801 1.00 96.19 200 ALA A N 1
ATOM 1598 C CA . ALA A 1 200 ? 5.457 -2.291 -12.211 1.00 96.19 200 ALA A CA 1
ATOM 1599 C C . ALA A 1 200 ? 5.551 -3.445 -13.214 1.00 96.19 200 ALA A C 1
ATOM 1601 O O . ALA A 1 200 ? 6.315 -3.369 -14.178 1.00 96.19 200 ALA A O 1
ATOM 1602 N N . MET A 1 201 ? 4.780 -4.506 -12.994 1.00 95.69 201 MET A N 1
ATOM 1603 C CA . MET A 1 201 ? 4.788 -5.721 -13.814 1.00 95.69 201 MET A CA 1
ATOM 1604 C C . MET A 1 201 ? 3.357 -6.164 -14.099 1.00 95.69 201 MET A C 1
ATOM 1606 O O . MET A 1 201 ? 2.502 -6.081 -13.224 1.00 95.69 201 MET A O 1
ATOM 1610 N N . ASN A 1 202 ? 3.099 -6.665 -15.304 1.00 94.44 202 ASN A N 1
ATOM 1611 C CA . ASN A 1 202 ? 1.787 -7.197 -15.693 1.00 94.44 202 ASN A CA 1
ATOM 1612 C C . ASN A 1 202 ? 1.885 -8.477 -16.543 1.00 94.44 202 ASN A C 1
ATOM 1614 O O . ASN A 1 202 ? 0.925 -8.866 -17.204 1.00 94.44 202 ASN A O 1
ATOM 1618 N N . HIS A 1 203 ? 3.048 -9.136 -16.547 1.00 93.88 203 HIS A N 1
ATOM 1619 C CA . HIS A 1 203 ? 3.201 -10.425 -17.215 1.00 93.88 203 HIS A CA 1
ATOM 1620 C C . HIS A 1 203 ? 2.464 -11.513 -16.415 1.00 93.88 203 HIS A C 1
ATOM 1622 O O . HIS A 1 203 ? 2.765 -11.653 -15.228 1.00 93.88 203 HIS A O 1
ATOM 1628 N N . PRO A 1 204 ? 1.571 -12.318 -17.025 1.00 93.12 204 PRO A N 1
ATOM 1629 C CA . PRO A 1 204 ? 0.717 -13.267 -16.304 1.00 93.12 204 PRO A CA 1
ATOM 1630 C C . PRO A 1 204 ? 1.473 -14.203 -15.356 1.00 93.12 204 PRO A C 1
ATOM 1632 O O . PRO A 1 204 ? 1.114 -14.310 -14.187 1.00 93.12 204 PRO A O 1
ATOM 1635 N N . ASP A 1 205 ? 2.576 -14.802 -15.819 1.00 93.69 205 ASP A N 1
ATOM 1636 C CA . ASP A 1 205 ? 3.381 -15.706 -14.984 1.00 93.69 205 ASP A CA 1
ATOM 1637 C C . ASP A 1 205 ? 3.996 -14.996 -13.769 1.00 93.69 205 ASP A C 1
ATOM 1639 O O . ASP A 1 205 ? 4.056 -15.568 -12.682 1.00 93.69 205 ASP A O 1
ATOM 1643 N N . MET A 1 206 ? 4.413 -13.733 -13.931 1.00 93.75 206 MET A N 1
ATOM 1644 C CA . MET A 1 206 ? 4.952 -12.935 -12.828 1.00 93.75 206 MET A CA 1
ATOM 1645 C C . MET A 1 206 ? 3.843 -12.574 -11.845 1.00 93.75 206 MET A C 1
ATOM 1647 O O . MET A 1 206 ? 4.012 -12.770 -10.645 1.00 93.75 206 MET A O 1
ATOM 1651 N N . THR A 1 207 ? 2.699 -12.095 -12.341 1.00 95.00 207 THR A N 1
ATOM 1652 C CA . THR A 1 207 ? 1.536 -11.768 -11.508 1.00 95.00 207 THR A CA 1
ATOM 1653 C C . THR A 1 207 ? 1.102 -12.973 -10.684 1.00 95.00 207 THR A C 1
ATOM 1655 O O . THR A 1 207 ? 0.962 -12.859 -9.470 1.00 95.00 207 THR A O 1
ATOM 1658 N N . ASN A 1 208 ? 0.983 -14.144 -11.314 1.00 95.69 208 ASN A N 1
ATOM 1659 C CA . ASN A 1 208 ? 0.616 -15.378 -10.631 1.00 95.69 208 ASN A CA 1
ATOM 1660 C C . ASN A 1 208 ? 1.663 -15.796 -9.585 1.00 95.69 208 ASN A C 1
ATOM 1662 O O . ASN A 1 208 ? 1.306 -16.130 -8.461 1.00 95.69 208 ASN A O 1
ATOM 1666 N N . ALA A 1 209 ? 2.958 -15.723 -9.910 1.00 95.81 209 ALA A N 1
ATOM 1667 C CA . ALA A 1 209 ? 4.018 -16.063 -8.960 1.00 95.81 209 ALA A CA 1
ATOM 1668 C C . ALA A 1 209 ? 3.998 -15.165 -7.708 1.00 95.81 209 ALA A C 1
ATOM 1670 O O . ALA A 1 209 ? 4.091 -15.668 -6.587 1.00 95.81 209 ALA A O 1
ATOM 1671 N N . PHE A 1 210 ? 3.837 -13.848 -7.882 1.00 95.94 210 PHE A N 1
ATOM 1672 C CA . PHE A 1 210 ? 3.722 -12.906 -6.765 1.00 95.94 210 PHE A CA 1
ATOM 1673 C C . PHE A 1 210 ? 2.426 -13.092 -5.970 1.00 95.94 210 PHE A C 1
ATOM 1675 O O . PHE A 1 210 ? 2.449 -12.977 -4.745 1.00 95.94 210 PHE A O 1
ATOM 1682 N N . TYR A 1 211 ? 1.317 -13.409 -6.640 1.00 96.44 211 TYR A N 1
ATOM 1683 C CA . TYR A 1 211 ? 0.044 -13.686 -5.981 1.00 96.44 211 TYR A CA 1
ATOM 1684 C C . TYR A 1 211 ? 0.138 -14.942 -5.107 1.00 96.44 211 TYR A C 1
ATOM 1686 O O . TYR A 1 211 ? -0.129 -14.870 -3.910 1.00 96.44 211 TYR A O 1
ATOM 1694 N N . CYS A 1 212 ? 0.645 -16.056 -5.653 1.00 96.00 212 CYS A N 1
ATOM 1695 C CA . CYS A 1 212 ? 0.875 -17.284 -4.888 1.00 96.00 212 CYS A CA 1
ATOM 1696 C C . CYS A 1 212 ? 1.824 -17.060 -3.702 1.00 96.00 212 CYS A C 1
ATOM 1698 O O . CYS A 1 212 ? 1.596 -17.605 -2.623 1.00 96.00 212 CYS A O 1
ATOM 1700 N N . TYR A 1 213 ? 2.874 -16.249 -3.875 1.00 93.94 213 TYR A N 1
ATOM 1701 C CA . TYR A 1 213 ? 3.762 -15.865 -2.777 1.00 93.94 213 TYR A CA 1
ATOM 1702 C C . TYR A 1 213 ? 3.013 -15.104 -1.672 1.00 93.94 213 TYR A C 1
ATOM 1704 O O . TYR A 1 213 ? 3.169 -15.421 -0.492 1.00 93.94 213 TYR A O 1
ATOM 1712 N N . ALA A 1 214 ? 2.183 -14.123 -2.037 1.00 94.31 214 ALA A N 1
ATOM 1713 C CA . ALA A 1 214 ? 1.415 -13.340 -1.075 1.00 94.31 214 ALA A CA 1
ATOM 1714 C C . ALA A 1 214 ? 0.352 -14.182 -0.346 1.00 94.31 214 ALA A C 1
ATOM 1716 O O . ALA A 1 214 ? 0.176 -14.030 0.865 1.00 94.31 214 ALA A O 1
ATOM 1717 N N . GLU A 1 215 ? -0.310 -15.110 -1.042 1.00 95.31 215 GLU A N 1
ATOM 1718 C CA . GLU A 1 215 ? -1.258 -16.052 -0.437 1.00 95.31 215 GLU A CA 1
ATOM 1719 C C . GLU A 1 215 ? -0.582 -17.039 0.516 1.00 95.31 215 GLU A C 1
ATOM 1721 O O . GLU A 1 215 ? -1.046 -17.230 1.640 1.00 95.31 215 GLU A O 1
ATOM 1726 N N . ASP A 1 216 ? 0.525 -17.662 0.107 1.00 94.12 216 ASP A N 1
ATOM 1727 C CA . ASP A 1 216 ? 1.304 -18.544 0.982 1.00 94.12 216 ASP A CA 1
ATOM 1728 C C . ASP A 1 216 ? 1.770 -17.785 2.232 1.00 94.12 216 ASP A C 1
ATOM 1730 O O . ASP A 1 216 ? 1.664 -18.293 3.353 1.00 94.12 216 ASP A O 1
ATOM 1734 N N . PHE A 1 217 ? 2.181 -16.525 2.069 1.00 90.94 217 PHE A N 1
ATOM 1735 C CA . PHE A 1 217 ? 2.521 -15.675 3.198 1.00 90.94 217 PHE A CA 1
ATOM 1736 C C . PHE A 1 217 ? 1.327 -15.442 4.139 1.00 90.94 217 PHE A C 1
ATOM 1738 O O . PHE A 1 217 ? 1.436 -15.677 5.345 1.00 90.94 217 PHE A O 1
ATOM 1745 N N . LEU A 1 218 ? 0.171 -15.033 3.606 1.00 94.00 218 LEU A N 1
ATOM 1746 C CA . LEU A 1 218 ? -1.066 -14.860 4.376 1.00 94.00 218 LEU A CA 1
ATOM 1747 C C . LEU A 1 218 ? -1.444 -16.142 5.136 1.00 94.00 218 LEU A C 1
ATOM 1749 O O . LEU A 1 218 ? -1.821 -16.111 6.313 1.00 94.00 218 LEU A O 1
ATOM 1753 N N . ASN A 1 219 ? -1.312 -17.295 4.486 1.00 94.56 219 ASN A N 1
ATOM 1754 C CA . ASN A 1 219 ? -1.655 -18.586 5.068 1.00 94.56 219 ASN A CA 1
ATOM 1755 C C . ASN A 1 219 ? -0.759 -18.942 6.259 1.00 94.56 219 ASN A C 1
ATOM 1757 O O . ASN A 1 219 ? -1.264 -19.459 7.259 1.00 94.56 219 ASN A O 1
ATOM 1761 N N . ARG A 1 220 ? 0.526 -18.573 6.210 1.00 93.00 220 ARG A N 1
ATOM 1762 C CA . ARG A 1 220 ? 1.502 -18.795 7.291 1.00 93.00 220 ARG A CA 1
ATOM 1763 C C . ARG A 1 220 ? 1.331 -17.873 8.497 1.00 93.00 220 ARG A C 1
ATOM 1765 O O . ARG A 1 220 ? 1.900 -18.162 9.551 1.00 93.00 220 ARG A O 1
ATOM 1772 N N . LEU A 1 221 ? 0.574 -16.781 8.377 1.00 93.31 221 LEU A N 1
ATOM 1773 C CA . LEU A 1 221 ? 0.330 -15.897 9.515 1.00 93.31 221 LEU A CA 1
ATOM 1774 C C . LEU A 1 221 ? -0.434 -16.617 10.637 1.00 93.31 221 LEU A C 1
ATOM 1776 O O . LEU A 1 221 ? -1.357 -17.395 10.351 1.00 93.31 221 LEU A O 1
ATOM 1780 N N . PRO A 1 222 ? -0.123 -16.311 11.914 1.00 93.69 222 PRO A N 1
ATOM 1781 C CA . PRO A 1 222 ? -0.901 -16.797 13.045 1.00 93.69 222 PRO A CA 1
ATOM 1782 C C . PRO A 1 222 ? -2.394 -16.472 12.876 1.00 93.69 222 PRO A C 1
ATOM 1784 O O . PRO A 1 222 ? -2.729 -15.404 12.359 1.00 93.69 222 PRO A O 1
ATOM 1787 N N . PRO A 1 223 ? -3.317 -17.330 13.348 1.00 92.75 223 PRO A N 1
ATOM 1788 C CA . PRO A 1 223 ? -4.752 -17.051 13.262 1.00 92.75 223 PRO A CA 1
ATOM 1789 C C . PRO A 1 223 ? -5.137 -15.699 13.876 1.00 92.75 223 PRO A C 1
ATOM 1791 O O . PRO A 1 223 ? -5.968 -14.983 13.325 1.00 92.75 223 PRO A O 1
ATOM 1794 N N . GLN A 1 224 ? -4.472 -15.323 14.971 1.00 91.75 224 GLN A N 1
ATOM 1795 C CA . GLN A 1 224 ? -4.722 -14.070 15.681 1.00 91.75 224 GLN A CA 1
ATOM 1796 C C . GLN A 1 224 ? -4.375 -12.833 14.846 1.00 91.75 224 GLN A C 1
ATOM 1798 O O . GLN A 1 224 ? -5.128 -11.866 14.814 1.00 91.75 224 GLN A O 1
ATOM 1803 N N . SER A 1 225 ? -3.286 -12.911 14.075 1.00 93.50 225 SER A N 1
ATOM 1804 C CA . SER A 1 225 ? -2.862 -11.862 13.144 1.00 93.50 225 SER A CA 1
ATOM 1805 C C . SER A 1 225 ? -3.878 -11.587 12.038 1.00 93.50 225 SER A C 1
ATOM 1807 O O . SER A 1 225 ? -3.808 -10.530 11.422 1.00 93.50 225 SER A O 1
ATOM 1809 N N . LYS A 1 226 ? -4.785 -12.533 11.759 1.00 94.50 226 LYS A N 1
ATOM 1810 C CA . LYS A 1 226 ? -5.786 -12.457 10.685 1.00 94.50 226 LYS A CA 1
ATOM 1811 C C . LYS A 1 226 ? -7.197 -12.173 11.193 1.00 94.50 226 LYS A C 1
ATOM 1813 O O . LYS A 1 226 ? -8.044 -11.763 10.400 1.00 94.50 226 LYS A O 1
ATOM 1818 N N . ASN A 1 227 ? -7.464 -12.428 12.476 1.00 96.19 227 ASN A N 1
ATOM 1819 C CA . ASN A 1 227 ? -8.784 -12.249 13.065 1.00 96.19 227 ASN A CA 1
ATOM 1820 C C . ASN A 1 227 ? -9.106 -10.750 13.177 1.00 96.19 227 ASN A C 1
ATOM 1822 O O . ASN A 1 227 ? -8.402 -9.988 13.838 1.00 96.19 227 ASN A O 1
ATOM 1826 N N . LYS A 1 228 ? -10.196 -10.337 12.528 1.00 95.56 228 LYS A N 1
ATOM 1827 C CA . LYS A 1 228 ? -10.591 -8.931 12.411 1.00 95.56 228 LYS A CA 1
ATOM 1828 C C . LYS A 1 228 ? -10.855 -8.263 13.763 1.00 95.56 228 LYS A C 1
ATOM 1830 O O . LYS A 1 228 ? -10.479 -7.109 13.941 1.00 95.56 228 LYS A O 1
ATOM 1835 N N . GLU A 1 229 ? -11.471 -8.969 14.707 1.00 96.25 229 GLU A N 1
ATOM 1836 C CA . GLU A 1 229 ? -11.782 -8.433 16.039 1.00 96.25 229 GLU A CA 1
ATOM 1837 C C . GLU A 1 229 ? -10.497 -8.191 16.833 1.00 96.25 229 GLU A C 1
ATOM 1839 O O . GLU A 1 229 ? -10.282 -7.088 17.328 1.00 96.25 229 GLU A O 1
ATOM 1844 N N . GLN A 1 230 ? -9.588 -9.167 16.849 1.00 96.31 230 GLN A N 1
ATOM 1845 C CA . GLN A 1 230 ? -8.296 -9.049 17.529 1.00 96.31 230 GLN A CA 1
ATOM 1846 C C . GLN A 1 230 ? -7.405 -7.968 16.906 1.00 96.31 230 GLN A C 1
ATOM 1848 O O . GLN A 1 230 ? -6.741 -7.214 17.622 1.00 96.31 230 GLN A O 1
ATOM 1853 N N . VAL A 1 231 ? -7.407 -7.838 15.576 1.00 97.19 231 VAL A N 1
ATOM 1854 C CA . VAL A 1 231 ? -6.711 -6.744 14.880 1.00 97.19 231 VAL A CA 1
ATOM 1855 C C . VAL A 1 231 ? -7.289 -5.382 15.277 1.00 97.19 231 VAL A C 1
ATOM 1857 O O . VAL A 1 231 ? -6.528 -4.461 15.574 1.00 97.19 231 VAL A O 1
ATOM 1860 N N . ILE A 1 232 ? -8.618 -5.246 15.345 1.00 97.69 232 ILE A N 1
ATOM 1861 C CA . ILE A 1 232 ? -9.274 -4.012 15.803 1.00 97.69 232 ILE A CA 1
ATOM 1862 C C . ILE A 1 232 ? -8.892 -3.698 17.256 1.00 97.69 232 ILE A C 1
ATOM 1864 O O . ILE A 1 232 ? -8.512 -2.562 17.543 1.00 97.69 232 ILE A O 1
ATOM 1868 N N . GLU A 1 233 ? -8.941 -4.682 18.155 1.00 97.25 233 GLU A N 1
ATOM 1869 C CA . GLU A 1 233 ? -8.546 -4.524 19.560 1.00 97.25 233 GLU A CA 1
ATOM 1870 C C . GLU A 1 233 ? -7.081 -4.085 19.698 1.00 97.25 233 GLU A C 1
ATOM 1872 O O . GLU A 1 233 ? -6.777 -3.178 20.478 1.00 97.25 233 GLU A O 1
ATOM 1877 N N . THR A 1 234 ? -6.186 -4.667 18.893 1.00 96.25 234 THR A N 1
ATOM 1878 C CA . THR A 1 234 ? -4.756 -4.322 18.861 1.00 96.25 234 THR A CA 1
ATOM 1879 C C . THR A 1 234 ? -4.550 -2.864 18.456 1.00 96.25 234 THR A C 1
ATOM 1881 O O . THR A 1 234 ? -3.837 -2.124 19.136 1.00 96.25 234 THR A O 1
ATOM 1884 N N . ILE A 1 235 ? -5.226 -2.406 17.397 1.00 97.06 235 ILE A N 1
ATOM 1885 C CA . ILE A 1 235 ? -5.138 -1.008 16.953 1.00 97.06 235 ILE A CA 1
ATOM 1886 C C . ILE A 1 235 ? -5.732 -0.058 18.005 1.00 97.06 235 ILE A C 1
ATOM 1888 O O . ILE A 1 235 ? -5.149 0.983 18.299 1.00 97.06 235 ILE A O 1
ATOM 1892 N N . GLN A 1 236 ? -6.867 -0.409 18.618 1.00 97.75 236 GLN A N 1
ATOM 1893 C CA . GLN A 1 236 ? -7.485 0.402 19.674 1.00 97.75 236 GLN A CA 1
ATOM 1894 C C . GLN A 1 236 ? -6.618 0.499 20.934 1.00 97.75 236 GLN A C 1
ATOM 1896 O O . GLN A 1 236 ? -6.635 1.521 21.621 1.00 97.75 236 GLN A O 1
ATOM 1901 N N . LEU A 1 237 ? -5.890 -0.563 21.283 1.00 96.94 237 LEU A N 1
ATOM 1902 C CA . LEU A 1 237 ? -4.915 -0.524 22.368 1.00 96.94 237 LEU A CA 1
ATOM 1903 C C . LEU A 1 237 ? -3.756 0.417 22.020 1.00 96.94 237 LEU A C 1
ATOM 1905 O O . LEU A 1 237 ? -3.418 1.270 22.838 1.00 96.94 237 LEU A O 1
ATOM 1909 N N . MET A 1 238 ? -3.221 0.318 20.801 1.00 95.81 238 MET A N 1
ATOM 1910 C CA . MET A 1 238 ? -2.131 1.174 20.331 1.00 95.81 238 MET A CA 1
ATOM 1911 C C . MET A 1 238 ? -2.518 2.659 20.343 1.00 95.81 238 MET A C 1
ATOM 1913 O O . MET A 1 238 ? -1.758 3.475 20.855 1.00 95.81 238 MET A O 1
ATOM 1917 N N . ILE A 1 239 ? -3.717 3.012 19.858 1.00 97.19 239 ILE A N 1
ATOM 1918 C CA . ILE A 1 239 ? -4.236 4.391 19.912 1.00 97.19 239 ILE A CA 1
ATOM 1919 C C . ILE A 1 239 ? -4.256 4.902 21.358 1.00 97.19 239 ILE A C 1
ATOM 1921 O O . ILE A 1 239 ? -3.675 5.944 21.642 1.00 97.19 239 ILE A O 1
ATOM 1925 N N . ARG A 1 240 ? -4.842 4.137 22.291 1.00 97.06 240 ARG A N 1
ATOM 1926 C CA . ARG A 1 240 ? -4.905 4.526 23.712 1.00 97.06 240 ARG A CA 1
ATOM 1927 C C . ARG A 1 240 ? -3.519 4.747 24.317 1.00 97.06 240 ARG A C 1
ATOM 1929 O O . ARG A 1 240 ? -3.335 5.660 25.111 1.00 97.06 240 ARG A O 1
ATOM 1936 N N . GLN A 1 241 ? -2.543 3.914 23.967 1.00 96.19 241 GLN A N 1
ATOM 1937 C CA . GLN A 1 241 ? -1.171 4.048 24.465 1.00 96.19 241 GLN A CA 1
ATOM 1938 C C . GLN A 1 241 ? -0.441 5.270 23.891 1.00 96.19 241 GLN A C 1
ATOM 1940 O O . GLN A 1 241 ? 0.415 5.832 24.572 1.00 96.19 241 GLN A O 1
ATOM 1945 N N . LEU A 1 242 ? -0.768 5.671 22.661 1.00 94.94 242 LEU A N 1
ATOM 1946 C CA . LEU A 1 242 ? -0.207 6.858 22.016 1.00 94.94 242 LEU A CA 1
ATOM 1947 C C . LEU A 1 242 ? -0.859 8.160 22.500 1.00 94.94 242 LEU A C 1
ATOM 1949 O O . LEU A 1 242 ? -0.176 9.172 22.540 1.00 94.94 242 LEU A O 1
ATOM 1953 N N . GLU A 1 243 ? -2.139 8.136 22.883 1.00 93.62 243 GLU A N 1
ATOM 1954 C CA . GLU A 1 243 ? -2.872 9.316 23.377 1.00 93.62 243 GLU A CA 1
ATOM 1955 C C . GLU A 1 243 ? -2.655 9.608 24.873 1.00 93.62 243 GLU A C 1
ATOM 1957 O O . GLU A 1 243 ? -2.878 10.729 25.320 1.00 93.62 243 GLU A O 1
ATOM 1962 N N . ASN A 1 244 ? -2.243 8.615 25.667 1.00 84.06 244 ASN A N 1
ATOM 1963 C CA . ASN A 1 244 ? -2.069 8.747 27.122 1.00 84.06 244 ASN A CA 1
ATOM 1964 C C . ASN A 1 244 ? -0.712 9.354 27.553 1.00 84.06 244 ASN A C 1
ATOM 1966 O O . ASN A 1 244 ? -0.359 9.272 28.733 1.00 84.06 244 ASN A O 1
ATOM 1970 N N . HIS A 1 245 ? 0.056 9.937 26.630 1.00 56.94 245 HIS A N 1
ATOM 1971 C CA . HIS A 1 245 ? 1.371 10.549 26.862 1.00 56.94 245 HIS A CA 1
ATOM 1972 C C . HIS A 1 245 ? 1.535 11.830 26.047 1.00 56.94 245 HIS A C 1
ATOM 1974 O O . HIS A 1 245 ? 2.398 12.641 26.452 1.00 56.94 245 HIS A O 1
#

Foldseek 3Di:
DDDDPDDDPDDDPPPVVVVVVVVVVVVVVVPDDDQKDWDDQLDPVVLVLLLVVLLDAFAKFKEEAAQDLLLADLVLLLVQCVVVVQPCSVVLSVSSVSSNVSNVVNLAPYAYEYEYAYDALVCQCVQVRWDPDRSSQDTTTDHLVSRLNSLVSVLVCLVPGPSYWYFHAPDRDDNQWMWMAGQQAWIWIWGNDPRTIIITGRDNVVSVVVVVVSVVVVVPGDPLRGDSVSVSVVSVVSSVSSVVD

Secondary structure (DSSP, 8-state):
--------------HHHHHHHHHHHHHHHHHSPPSEE-PPTT-HHHHHHHHHHHHS-S-EEEEESS--GGGS-HHHHHHHHHHTT-TTHHHHHHHHHHHHHHHHHHTTTS-EEEEE-PPPHHHHHTT--EE--GGGSS-EE--HHHHHHHHHHHHHHHHH-TTEEEEE-SS-S-TTEEEEEETTTEEEEEE-SSSPEEEEE--HHHHHHHHHHHHHHHHHS-HHHH-HHHHHHHHHHHHHHHH--

Organism: NCBI:txid1123384

Sequence (245 aa):
MKTYPQTVNLLTTEPHVVELFGQEYQQFLNTCRPLMRIPQVGSQEMFSLLEDFEDQSATCLVISDGLPLVTMPGEVLGRILERNSLKDSEQILSHWRKRTASFERNLKQHSHIHIVALPDVEQVKAAKGVVELPESGGILFYTVEEYVDHLKHLLSLLKKYENYQLCISPRSMSASVHTAVKDQIGVLVFKKDPPVRLFAMNHPDMTNAFYCYAEDFLNRLPPQSKNKEQVIETIQLMIRQLENH